Protein 3FEG (pdb70)

B-factor: mean 18.63, std 6.21, range [2.0, 50.48]

InterPro domains:
  IPR011009 Protein kinase-like domain superfamily [SSF56112] (47-388)

GO terms:
  GO:0004103 choline kinase activity (F, IDA)
  GO:0004305 ethanolamine kinase activity (F, IDA)
  GO:0006646 phosphatidylethanolamine biosynthetic process (P, IDA)
  GO:0004103 choline kinase activity (F, EXP)
  GO:0005829 cytosol (C, TAS)

Sequence (336 aa):
SRDAERR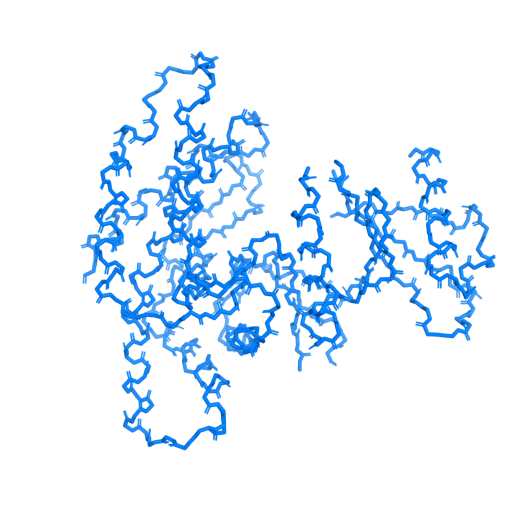AYQWCREYLGGAWRRVQPEEELRVYPVNLLLFRCSLPDHLPSVGEEPREVLLLRLYGQGVDSLLVLESVMFAILAERSLGPQQLYGVVFPEGRLEQYIPSRPLKTQELRREEPVLSAAIATKMAQQFHGMEMPFTKEPHWLFGTMERYLKQIQDLPPTGLPEMMNLLEMYSLKDEMGNLRRKLLESTPSPVVFCHNDIQEGNILLLSSEPDSLMLVDFEYSSYNYRRGFDIGNHFCEWVYDYTHEEWPFYKARPTDYPTQQEEQQQLHFIRHYLAEAKKKGGETLSQEEQRKLEEDLLVEVSRYYALASHFFWGLWSSILQASMSSTIEFGYLDDYAQSRFQFFYFQQQKGQL

Organism: Homo sapiens (NCBI:txid9606)

Solvent-accessible surface area: 16844 Å² total; per-residue (Å²): 107,115,98,46,36,64,59,0,25,74,30,0,96,125,78,16,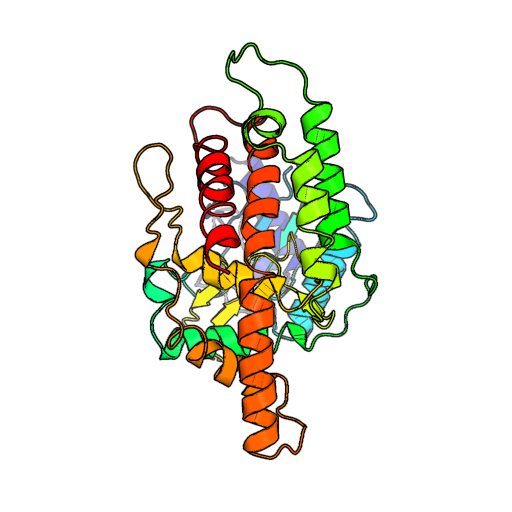18,21,1,0,110,97,0,85,68,130,59,8,127,23,141,88,95,113,81,46,32,72,0,43,5,18,144,128,16,99,48,111,40,173,27,18,78,58,0,24,5,67,47,57,99,137,48,121,112,51,51,83,90,53,28,57,16,8,34,36,0,3,145,102,70,8,0,4,57,48,65,6,75,16,117,86,0,18,0,5,52,49,12,45,32,99,67,5,111,6,84,25,0,61,82,85,130,28,2,14,28,1,0,46,12,0,5,60,0,15,60,39,133,1,85,24,77,99,79,47,106,38,0,22,31,9,0,75,124,28,14,78,77,5,92,103,59,97,138,102,70,132,116,122,98,80,15,21,119,71,32,62,0,94,108,11,6,30,77,1,72,82,42,7,133,75,6,117,14,62,54,26,0,0,0,0,12,1,39,11,35,11,0,23,51,34,76,132,116,126,45,4,29,1,26,49,23,132,29,11,18,17,0,49,31,0,0,0,0,0,0,0,0,0,7,3,3,2,40,67,106,65,120,70,132,28,65,13,56,33,84,72,128,22,36,3,78,110,113,49,30,24,42,0,0,97,68,4,12,68,32,44,60,151,78,91,140,60,58,133,144,90,40,69,83,56,32,69,80,0,21,75,9,2,42,66,4,1,2,0,0,0,0,0,15,0,0,52,0,14,24,49,24,54,154,24,107,142,99,29,2,41,73,71,10,0,56,21,1,0,98,21,1,71,97,25,72,70,120,106

Nearest PDB structures (foldseek):
  3feg-assembly1_A-2  TM=1.003E+00  e=1.231E-58  Homo sapiens
  3lq3-assembly1_A-2  TM=1.003E+00  e=1.076E-57  Homo sapiens
  2ig7-assembly1_B  TM=9.000E-01  e=6.444E-48  Homo sapiens
  2ig7-assembly1_A  TM=8.945E-01  e=3.729E-47  Homo sapiens
  2ckq-assembly1_B  TM=8.972E-01  e=9.773E-38  Homo sapiens

Secondary structure (DSSP, 8-state):
-HHHHHHHHHHIIIII-GGGGG--GGG---EE---EEEEE--TTSPP-SS--SEEEEEE----HHHHHHHHHHHHHHHHTTSS--EEEEETTEEEEEPPSEEE--GGGGG-HHHHHHHHHHHHHHHT---SS--S--HHHHHHHHHHHHHHHPPP-S--SPPHHHHTTHHHHHHHHHHHHHTS---EEEE-S---GGGEEEES----EEE---TT-EEEEHHHHHHHHHHHTTEETT-SSTTS-EE-GGGSPPHHHHHHHHHHHHHHHTTTS---HHHHHHHHHHHHHHHHHHHHHHHHHHHHHHHHHHTT-SSSS-HHHHHHHHHHHHHHHHHT-

Radius of gyration: 21.59 Å; Cα contacts (8 Å, |Δi|>4): 518; chains: 1; bounding box: 63×56×41 Å

Foldseek 3Di:
DVVVLVVVLVQCCPQQPFQSVVDDSVQWDWDPPPFKTKTAADPVTDGGDDRDRIKIWGFPVDDPVGVVQVVQVQCVCCVVVQAWHWRDDDDGTGITHDFAFAFAFLQCCLPLVVLLLLLLSQLVQQPDDDPDDQDACLQVVLLVVLVVVLVPFDDDPDDDDDVCVVLVLVVVSVVLVVVLVVADFDWTWGQQAPARRQWTQGPPDSGIHGDDSPRTDGHGSLLRLLLHLLNSQKGQCQDDPLSMGGDPVSRDDPVSSLSSLLSNCCNNCPPPDDDPVRSVVSSVSSSVNNLSSNLSSLSSQLSVLSVVVSVDDRNHDSPVSSVVSSVVSVVSVVVD

Structure (mmCIF, N/CA/C/O backbone):
data_3FEG
#
_entry.id   3FEG
#
_cell.length_a   97.994
_cell.length_b   72.987
_cell.length_c   62.397
_cell.angle_alpha   90.000
_cell.angle_beta   117.760
_cell.angle_gamma   90.000
#
_symmetry.space_group_name_H-M   'C 1 2 1'
#
loop_
_entity.id
_entity.type
_entity.pdbx_description
1 polymer 'Choline/ethanolamine kinase'
2 non-polymer "(2S)-2-[4'-({dimethyl[2-(phosphonooxy)ethyl]ammonio}acetyl)biphenyl-4-yl]-2-hydroxy-4,4-dimethylmorpholin-4-ium"
3 non-polymer 'SULFATE ION'
4 non-polymer "ADENOSINE-5'-DIPHOSPHATE"
5 non-polymer 'ADENOSINE MONOPHOSPHATE'
6 non-polymer 'MAGNESIUM ION'
7 non-polymer 'UNKNOWN ATOM OR ION'
8 water water
#
loop_
_atom_site.group_PDB
_atom_site.id
_atom_site.type_symbol
_atom_site.label_atom_id
_atom_site.label_alt_id
_atom_site.label_comp_id
_atom_site.label_asym_id
_atom_site.label_entity_id
_atom_site.label_seq_id
_atom_site.pdbx_PDB_ins_code
_atom_site.Cartn_x
_atom_site.Cartn_y
_atom_site.Cartn_z
_atom_site.occupancy
_atom_site.B_iso_or_equiv
_atom_site.auth_seq_id
_atom_site.auth_comp_id
_atom_site.auth_asym_id
_atom_site.auth_atom_id
_atom_site.pdbx_PDB_model_num
ATOM 1 N N . SER A 1 26 ? 47.284 64.394 2.229 1.00 36.06 42 SER A N 1
ATOM 2 C CA . SER A 1 26 ? 48.144 65.540 2.647 1.00 35.35 42 SER A CA 1
ATOM 3 C C . SER A 1 26 ? 49.207 65.072 3.602 1.00 31.91 42 SER A C 1
ATOM 4 O O . SER A 1 26 ? 49.009 64.170 4.408 1.00 30.91 42 SER A O 1
ATOM 7 N N . ARG A 1 27 ? 50.337 65.729 3.500 1.00 31.02 43 ARG A N 1
ATOM 8 C CA . ARG A 1 27 ? 51.524 65.396 4.279 1.00 28.85 43 ARG A CA 1
ATOM 9 C C . ARG A 1 27 ? 51.196 65.332 5.759 1.00 27.11 43 ARG A C 1
ATOM 10 O O . ARG A 1 27 ? 51.592 64.417 6.465 1.00 25.26 43 ARG A O 1
ATOM 13 N N . ASP A 1 28 ? 50.437 66.307 6.211 1.00 25.76 44 ASP A N 1
ATOM 14 C CA . ASP A 1 28 ? 50.152 66.419 7.638 1.00 25.82 44 ASP A CA 1
ATOM 15 C C . ASP A 1 28 ? 49.251 65.301 8.085 1.00 23.02 44 ASP A C 1
ATOM 16 O O . ASP A 1 28 ? 49.425 64.714 9.168 1.00 24.07 44 ASP A O 1
ATOM 21 N N . ALA A 1 29 ? 48.285 64.985 7.239 1.00 25.51 45 ALA A N 1
ATOM 22 C CA . ALA A 1 29 ? 47.319 63.925 7.569 1.00 23.33 45 ALA A CA 1
ATOM 23 C C . ALA A 1 29 ? 48.031 62.596 7.646 1.00 20.78 45 ALA A C 1
ATOM 24 O O . ALA A 1 29 ? 47.742 61.774 8.512 1.00 20.26 45 ALA A O 1
ATOM 26 N N . GLU A 1 30 ? 48.981 62.382 6.738 1.00 19.95 46 GLU A N 1
ATOM 27 C CA . GLU A 1 30 ? 49.730 61.113 6.701 1.00 20.03 46 GLU A CA 1
ATOM 28 C C . GLU A 1 30 ? 50.571 60.991 7.948 1.00 18.18 46 GLU A C 1
ATOM 29 O O . GLU A 1 30 ? 50.668 59.930 8.567 1.00 17.18 46 GLU A O 1
ATOM 35 N N . ARG A 1 31 ? 51.131 62.109 8.376 1.00 18.63 47 ARG A N 1
ATOM 36 C CA . ARG A 1 31 ? 52.066 62.105 9.510 1.00 19.06 47 ARG A CA 1
ATOM 37 C C . ARG A 1 31 ? 51.302 61.799 10.775 1.00 16.67 47 ARG A C 1
ATOM 38 O O . ARG A 1 31 ? 51.712 60.997 11.588 1.00 17.78 47 ARG A O 1
ATOM 41 N N . ARG A 1 32 ? 50.158 62.436 10.912 1.00 17.41 48 ARG A N 1
ATOM 42 C CA . ARG A 1 32 ? 49.295 62.180 12.083 1.00 17.70 48 ARG A CA 1
ATOM 43 C C . ARG A 1 32 ? 48.871 60.711 12.145 1.00 16.00 48 ARG A C 1
ATOM 44 O O . ARG A 1 32 ? 48.898 60.097 13.209 1.00 15.62 48 ARG A O 1
ATOM 48 N N . ALA A 1 33 ? 48.463 60.179 11.003 1.00 15.58 49 ALA A N 1
ATOM 49 C CA . ALA A 1 33 ? 48.039 58.756 10.973 1.00 16.26 49 ALA A CA 1
ATOM 50 C C . ALA A 1 33 ? 49.166 57.813 11.360 1.00 14.51 49 ALA A C 1
ATOM 51 O O . ALA A 1 33 ? 48.994 56.865 12.117 1.00 14.50 49 ALA A O 1
ATOM 53 N N . TYR A 1 34 ? 50.316 58.077 10.813 1.00 15.12 50 TYR A N 1
ATOM 54 C CA . TYR A 1 34 ? 51.538 57.331 11.139 1.00 15.44 50 TYR A CA 1
ATOM 55 C C . TYR A 1 34 ? 51.818 57.365 12.632 1.00 14.79 50 TYR A C 1
ATOM 56 O O . TYR A 1 34 ? 52.041 56.345 13.269 1.00 14.90 50 TYR A O 1
ATOM 65 N N . GLN A 1 35 ? 51.806 58.570 13.185 1.00 14.90 51 GLN A N 1
ATOM 66 C CA . GLN A 1 35 ? 52.063 58.730 14.628 1.00 15.18 51 GLN A CA 1
ATOM 67 C C . GLN A 1 35 ? 51.036 57.991 15.494 1.00 13.04 51 GLN A C 1
ATOM 68 O O . GLN A 1 35 ? 51.376 57.323 16.445 1.00 14.34 51 GLN A O 1
ATOM 72 N N . TRP A 1 36 ? 49.774 58.116 15.106 1.00 14.51 52 TRP A N 1
ATOM 73 C CA . TRP A 1 36 ? 48.690 57.479 15.895 1.00 12.98 52 TRP A CA 1
ATOM 74 C C . TRP A 1 36 ? 48.839 55.957 15.850 1.00 12.58 52 TRP A C 1
ATOM 75 O O . TRP A 1 36 ? 48.713 55.265 16.832 1.00 13.44 52 TRP A O 1
ATOM 86 N N . CYS A 1 37 ? 49.112 55.443 14.677 1.00 12.15 53 CYS A N 1
ATOM 87 C CA . CYS A 1 37 ? 49.287 53.996 14.531 1.00 13.21 53 CYS A CA 1
ATOM 88 C C . CYS A 1 37 ? 50.463 53.500 15.366 1.00 13.51 53 CYS A C 1
ATOM 89 O O . CYS A 1 37 ? 50.364 52.521 16.090 1.00 14.21 53 CYS A O 1
ATOM 92 N N . ARG A 1 38 ? 51.591 54.176 15.255 1.00 14.21 54 ARG A N 1
ATOM 93 C CA . ARG A 1 38 ? 52.780 53.763 16.016 1.00 15.04 54 ARG A CA 1
ATOM 94 C C . ARG A 1 38 ? 52.521 53.794 17.540 1.00 14.61 54 ARG A C 1
ATOM 95 O O . ARG A 1 38 ? 52.852 52.861 18.252 1.00 17.65 54 ARG A O 1
ATOM 103 N N . GLU A 1 39 ? 51.900 54.868 17.976 1.00 14.98 55 GLU A N 1
ATOM 104 C CA . GLU A 1 39 ? 51.698 55.163 19.394 1.00 16.84 55 GLU A CA 1
ATOM 105 C C . GLU A 1 39 ? 50.619 54.309 20.051 1.00 14.43 55 GLU A C 1
ATOM 106 O O . GLU A 1 39 ? 50.787 53.795 21.158 1.00 15.47 55 GLU A O 1
ATOM 112 N N . TYR A 1 40 ? 49.515 54.130 19.348 1.00 12.28 56 TYR A N 1
ATOM 113 C CA . TYR A 1 40 ? 48.366 53.420 19.926 1.00 12.62 56 TYR A CA 1
ATOM 114 C C . TYR A 1 40 ? 48.361 51.943 19.586 1.00 12.19 56 TYR A C 1
ATOM 115 O O . TYR A 1 40 ? 47.814 51.133 20.340 1.00 14.21 56 TYR A O 1
ATOM 124 N N . LEU A 1 41 ? 48.931 51.570 18.455 1.00 11.87 57 LEU A N 1
ATOM 125 C CA . LEU A 1 41 ? 48.935 50.145 18.080 1.00 13.00 57 LEU A CA 1
ATOM 126 C C . LEU A 1 41 ? 50.160 49.433 18.652 1.00 13.86 57 LEU A C 1
ATOM 127 O O . LEU A 1 41 ? 50.064 48.339 19.195 1.00 14.44 57 LEU A O 1
ATOM 132 N N . GLY A 1 42 ? 51.306 50.088 18.541 1.00 15.15 58 GLY A N 1
ATOM 133 C CA . GLY A 1 42 ? 52.586 49.515 19.027 1.00 14.33 58 GLY A CA 1
ATOM 134 C C . GLY A 1 42 ? 52.964 48.280 18.242 1.00 15.31 58 GLY A C 1
ATOM 135 O O . GLY A 1 42 ? 52.563 48.072 17.103 1.00 15.64 58 GLY A O 1
ATOM 136 N N . GLY A 1 43 ? 53.755 47.439 18.879 1.00 16.52 59 GLY A N 1
ATOM 137 C CA . GLY A 1 43 ? 54.199 46.201 18.264 1.00 16.46 59 GLY A CA 1
ATOM 138 C C . GLY A 1 43 ? 54.909 46.479 16.951 1.00 17.93 59 GLY A C 1
ATOM 139 O O . GLY A 1 43 ? 55.805 47.329 16.866 1.00 17.60 59 GLY A O 1
ATOM 140 N N . ALA A 1 44 ? 54.502 45.743 15.932 1.00 15.16 60 ALA A N 1
ATOM 141 C CA . ALA A 1 44 ? 55.142 45.844 14.613 1.00 15.32 60 ALA A CA 1
ATOM 142 C C . ALA A 1 44 ? 55.063 47.253 14.055 1.00 14.59 60 ALA A C 1
ATOM 143 O O . ALA A 1 44 ? 55.880 47.662 13.287 1.00 17.09 60 ALA A O 1
ATOM 145 N N . TRP A 1 45 ? 54.054 48.003 14.471 1.00 16.41 61 TRP A N 1
ATOM 146 C CA . TRP A 1 45 ? 53.894 49.356 13.965 1.00 14.94 61 TRP A CA 1
ATOM 147 C C . TRP A 1 45 ? 55.082 50.248 14.311 1.00 17.64 61 TRP A C 1
ATOM 148 O O . TRP A 1 45 ? 55.343 51.232 13.648 1.00 17.35 61 TRP A O 1
ATOM 159 N N . ARG A 1 46 ? 55.820 49.873 15.346 1.00 16.37 62 ARG A N 1
ATOM 160 C CA . ARG A 1 46 ? 57.015 50.648 15.736 1.00 18.79 62 ARG A CA 1
ATOM 161 C C . ARG A 1 46 ? 58.098 50.598 14.670 1.00 18.25 62 ARG A C 1
ATOM 162 O O . ARG A 1 46 ? 58.969 51.468 14.596 1.00 23.89 62 ARG A O 1
ATOM 167 N N . ARG A 1 47 ? 58.040 49.556 13.872 1.00 18.11 63 ARG A N 1
ATOM 168 C CA . ARG A 1 47 ? 59.077 49.260 12.839 1.00 18.81 63 ARG A CA 1
ATOM 169 C C . ARG A 1 47 ? 58.744 49.853 11.485 1.00 19.20 63 ARG A C 1
ATOM 170 O O . ARG A 1 47 ? 59.556 49.817 10.560 1.00 20.23 63 ARG A O 1
ATOM 174 N N . VAL A 1 48 ? 57.556 50.421 11.393 1.00 16.75 64 VAL A N 1
ATOM 175 C CA . VAL A 1 48 ? 57.063 51.016 10.135 1.00 14.26 64 VAL A CA 1
ATOM 176 C C . VAL A 1 48 ? 57.755 52.345 9.889 1.00 15.76 64 VAL A C 1
ATOM 177 O O . VAL A 1 48 ? 57.905 53.170 10.783 1.00 18.52 64 VAL A O 1
ATOM 181 N N . GLN A 1 49 ? 58.186 52.518 8.660 1.00 16.69 65 GLN A N 1
ATOM 182 C CA . GLN A 1 49 ? 58.756 53.792 8.188 1.00 17.37 65 GLN A CA 1
ATOM 183 C C . GLN A 1 49 ? 57.660 54.623 7.528 1.00 17.07 65 GLN A C 1
ATOM 184 O O . GLN A 1 49 ? 56.754 54.073 6.911 1.00 17.23 65 GLN A O 1
ATOM 190 N N . PRO A 1 50 ? 57.747 55.963 7.639 1.00 17.73 66 PRO A N 1
ATOM 191 C CA . PRO A 1 50 ? 56.679 56.795 7.077 1.00 18.35 66 PRO A CA 1
ATOM 192 C C . PRO A 1 50 ? 56.391 56.531 5.606 1.00 18.96 66 PRO A C 1
ATOM 193 O O . PRO A 1 50 ? 55.265 56.581 5.187 1.00 18.12 66 PRO A O 1
ATOM 197 N N . GLU A 1 51 ? 57.434 56.239 4.852 1.00 18.13 67 GLU A N 1
ATOM 198 C CA A GLU A 1 51 ? 57.299 56.058 3.400 0.50 17.02 67 GLU A CA 1
ATOM 199 C CA B GLU A 1 51 ? 57.328 56.041 3.405 0.50 17.80 67 GLU A CA 1
ATOM 200 C C . GLU A 1 51 ? 56.564 54.781 3.034 1.00 17.91 67 GLU A C 1
ATOM 201 O O . GLU A 1 51 ? 56.210 54.591 1.878 1.00 18.83 67 GLU A O 1
ATOM 212 N N . GLU A 1 52 ? 56.321 53.936 4.032 1.00 15.72 68 GLU A N 1
ATOM 213 C CA . GLU A 1 52 ? 55.675 52.623 3.830 1.00 17.80 68 GLU A CA 1
ATOM 214 C C . GLU A 1 52 ? 54.212 52.605 4.161 1.00 17.86 68 GLU A C 1
ATOM 215 O O . GLU A 1 52 ? 53.570 51.559 4.062 1.00 19.16 68 GLU A O 1
ATOM 221 N N . LEU A 1 53 ? 53.714 53.728 4.628 1.00 14.92 69 LEU A N 1
ATOM 222 C CA . LEU A 1 53 ? 52.313 53.822 5.087 1.00 15.57 69 LEU A CA 1
ATOM 223 C C . LEU A 1 53 ? 51.620 54.975 4.430 1.00 14.68 69 LEU A C 1
ATOM 224 O O . LEU A 1 53 ? 52.111 56.094 4.443 1.00 16.59 69 LEU A O 1
ATOM 229 N N . ARG A 1 54 ? 50.505 54.663 3.813 1.00 15.21 70 ARG A N 1
ATOM 230 C CA . ARG A 1 54 ? 49.573 55.686 3.304 1.00 16.22 70 ARG A CA 1
ATOM 231 C C . ARG A 1 54 ? 48.153 55.337 3.735 1.00 15.98 70 ARG A C 1
ATOM 232 O O . ARG A 1 54 ? 47.773 54.184 3.733 1.00 17.71 70 ARG A O 1
ATOM 240 N N . VAL A 1 55 ? 47.385 56.357 4.083 1.00 17.32 71 VAL A N 1
ATOM 241 C CA . VAL A 1 55 ? 45.954 56.201 4.429 1.00 17.89 71 VAL A CA 1
ATOM 242 C C . VAL A 1 55 ? 45.107 56.088 3.189 1.00 17.24 71 VAL A C 1
ATOM 243 O O . VAL A 1 55 ? 45.332 56.765 2.187 1.00 19.52 71 VAL A O 1
ATOM 247 N N . TYR A 1 56 ? 44.122 55.229 3.265 1.00 15.79 72 TYR A N 1
ATOM 248 C CA . TYR A 1 56 ? 43.170 55.052 2.171 1.00 16.51 72 TYR A CA 1
ATOM 249 C C . TYR A 1 56 ? 41.766 55.449 2.589 1.00 16.73 72 TYR A C 1
ATOM 250 O O . TYR A 1 56 ? 41.162 54.831 3.507 1.00 17.30 72 TYR A O 1
ATOM 259 N N . PRO A 1 57 ? 41.218 56.481 1.948 1.00 17.47 73 PRO A N 1
ATOM 260 C CA . PRO A 1 57 ? 39.876 56.885 2.351 1.00 17.34 73 PRO A CA 1
ATOM 261 C C . PRO A 1 57 ? 38.844 55.866 1.999 1.00 20.13 73 PRO A C 1
ATOM 262 O O . PRO A 1 57 ? 38.835 55.326 0.907 1.00 21.94 73 PRO A O 1
ATOM 266 N N . VAL A 1 58 ? 37.961 55.651 2.945 1.00 19.30 74 VAL A N 1
ATOM 267 C CA . VAL A 1 58 ? 36.769 54.857 2.736 1.00 25.23 74 VAL A CA 1
ATOM 268 C C . VAL A 1 58 ? 35.506 55.536 3.263 1.00 28.97 74 VAL A C 1
ATOM 269 O O . VAL A 1 58 ? 34.409 54.973 3.115 1.00 29.74 74 VAL A O 1
ATOM 273 N N . ASN A 1 64 ? 34.950 62.822 3.915 1.00 33.26 80 ASN A N 1
ATOM 274 C CA . ASN A 1 64 ? 35.388 61.539 4.457 1.00 29.32 80 ASN A CA 1
ATOM 275 C C . ASN A 1 64 ? 36.260 61.675 5.695 1.00 26.73 80 ASN A C 1
ATOM 276 O O . ASN A 1 64 ? 37.207 62.456 5.810 1.00 27.75 80 ASN A O 1
ATOM 281 N N . LEU A 1 65 ? 35.847 60.871 6.626 1.00 24.06 81 LEU A N 1
ATOM 282 C CA . LEU A 1 65 ? 36.407 60.831 7.965 1.00 20.50 81 LEU A CA 1
ATOM 283 C C . LEU A 1 65 ? 36.995 59.480 8.348 1.00 17.92 81 LEU A C 1
ATOM 284 O O . LEU A 1 65 ? 37.535 59.327 9.439 1.00 18.23 81 LEU A O 1
ATOM 289 N N . LEU A 1 66 ? 36.871 58.514 7.460 1.00 17.48 82 LEU A N 1
ATOM 290 C CA A LEU A 1 66 ? 37.306 57.133 7.709 0.50 15.83 82 LEU A CA 1
ATOM 291 C CA B LEU A 1 66 ? 37.316 57.126 7.713 0.50 16.89 82 LEU A CA 1
ATOM 292 C C . LEU A 1 66 ? 38.437 56.733 6.757 1.00 15.38 82 LEU A C 1
ATOM 293 O O . LEU A 1 66 ? 38.359 56.972 5.559 1.00 16.46 82 LEU A O 1
ATOM 302 N N . PHE A 1 67 ? 39.456 56.100 7.312 1.00 14.31 83 PHE A N 1
ATOM 303 C CA . PHE A 1 67 ? 40.668 55.747 6.554 1.00 14.20 83 PHE A CA 1
ATOM 304 C C . PHE A 1 67 ? 41.230 54.419 6.964 1.00 14.61 83 PHE A C 1
ATOM 305 O O . PHE A 1 67 ? 41.387 54.153 8.147 1.00 17.74 83 PHE A O 1
ATOM 313 N N . ARG A 1 68 ? 41.579 53.606 5.976 1.00 14.06 84 ARG A N 1
ATOM 314 C CA . ARG A 1 68 ? 42.279 52.334 6.232 1.00 14.11 84 ARG A CA 1
ATOM 315 C C . ARG A 1 68 ? 43.767 52.547 6.368 1.00 13.21 84 ARG A C 1
ATOM 316 O O . ARG A 1 68 ? 44.388 53.234 5.556 1.00 14.73 84 ARG A O 1
ATOM 324 N N . CYS A 1 69 ? 44.324 51.878 7.360 1.00 13.35 85 CYS A N 1
ATOM 325 C CA . CYS A 1 69 ? 45.767 51.770 7.568 1.00 13.22 85 CYS A CA 1
ATOM 326 C C . CYS A 1 69 ? 46.132 50.295 7.696 1.00 13.36 85 CYS A C 1
ATOM 327 O O . CYS A 1 69 ? 45.547 49.582 8.490 1.00 15.22 85 CYS A O 1
ATOM 330 N N . SER A 1 70 ? 47.141 49.889 6.946 1.00 13.30 86 SER A N 1
ATOM 331 C CA . SER A 1 70 ? 47.587 48.507 6.891 1.00 13.35 86 SER A CA 1
ATOM 332 C C . SER A 1 70 ? 49.084 48.405 7.187 1.00 13.62 86 SER A C 1
ATOM 333 O O . SER A 1 70 ? 49.894 49.157 6.647 1.00 14.78 86 SER A O 1
ATOM 336 N N . LEU A 1 71 ? 49.435 47.423 7.999 1.00 13.95 87 LEU A N 1
ATOM 337 C CA . LEU A 1 71 ? 50.821 47.132 8.302 1.00 14.23 87 LEU A CA 1
ATOM 338 C C . LEU A 1 71 ? 51.494 46.605 7.034 1.00 14.06 87 LEU A C 1
ATOM 339 O O . LEU A 1 71 ? 50.939 45.763 6.338 1.00 15.68 87 LEU A O 1
ATOM 344 N N . PRO A 1 72 ? 52.704 47.079 6.729 1.00 15.00 88 PRO A N 1
ATOM 345 C CA . PRO A 1 72 ? 53.419 46.541 5.557 1.00 15.03 88 PRO A CA 1
ATOM 346 C C . PRO A 1 72 ? 53.555 45.019 5.586 1.00 15.76 88 PRO A C 1
ATOM 347 O O . PRO A 1 72 ? 53.825 44.414 6.628 1.00 14.50 88 PRO A O 1
ATOM 351 N N . ASP A 1 73 ? 53.385 44.411 4.413 1.00 14.43 89 ASP A N 1
ATOM 352 C CA . ASP A 1 73 ? 53.401 42.934 4.297 1.00 16.20 89 ASP A CA 1
ATOM 353 C C . ASP A 1 73 ? 54.666 42.292 4.835 1.00 14.10 89 ASP A C 1
ATOM 354 O O . ASP A 1 73 ? 54.635 41.166 5.377 1.00 16.50 89 ASP A O 1
ATOM 359 N N . HIS A 1 74 ? 55.790 42.961 4.632 1.00 15.55 90 HIS A N 1
ATOM 360 C CA . HIS A 1 74 ? 57.098 42.371 5.015 1.00 15.89 90 HIS A CA 1
ATOM 361 C C . HIS A 1 74 ? 57.277 42.230 6.504 1.00 14.88 90 HIS A C 1
ATOM 362 O O . HIS A 1 74 ? 58.133 41.460 6.971 1.00 15.58 90 HIS A O 1
ATOM 369 N N . LEU A 1 75 ? 56.463 42.942 7.294 1.00 14.31 91 LEU A N 1
ATOM 370 C CA . LEU A 1 75 ? 56.654 42.913 8.741 1.00 15.43 91 LEU A CA 1
ATOM 371 C C . LEU A 1 75 ? 55.826 41.837 9.402 1.00 15.40 91 LEU A C 1
ATOM 372 O O . LEU A 1 75 ? 54.639 41.762 9.195 1.00 15.36 91 LEU A O 1
ATOM 377 N N . PRO A 1 76 ? 56.438 41.066 10.277 1.00 16.31 92 PRO A N 1
ATOM 378 C CA . PRO A 1 76 ? 55.664 40.163 11.078 1.00 15.95 92 PRO A CA 1
ATOM 379 C C . PRO A 1 76 ? 55.063 40.905 12.261 1.00 16.78 92 PRO A C 1
ATOM 380 O O . PRO A 1 76 ? 55.641 41.847 12.776 1.00 19.31 92 PRO A O 1
ATOM 384 N N . SER A 1 77 ? 53.902 40.448 12.675 1.00 16.42 93 SER A N 1
ATOM 385 C CA . SER A 1 77 ? 53.300 40.977 13.896 1.00 16.63 93 SER A CA 1
ATOM 386 C C . SER A 1 77 ? 54.141 40.580 15.118 1.00 20.28 93 SER A C 1
ATOM 387 O O . SER A 1 77 ? 54.805 39.534 15.132 1.00 24.25 93 SER A O 1
ATOM 390 N N . VAL A 1 78 ? 54.130 41.444 16.122 1.00 18.79 94 VAL A N 1
ATOM 391 C CA . VAL A 1 78 ? 54.935 41.240 17.358 1.00 20.56 94 VAL A CA 1
ATOM 392 C C . VAL A 1 78 ? 54.142 40.490 18.409 1.00 22.46 94 VAL A C 1
ATOM 393 O O . VAL A 1 78 ? 54.574 39.480 18.971 1.00 23.45 94 VAL A O 1
ATOM 397 N N . GLY A 1 79 ? 52.994 41.040 18.686 1.00 23.81 95 GLY A N 1
ATOM 398 C CA . GLY A 1 79 ? 52.021 40.442 19.610 1.00 23.88 95 GLY A CA 1
ATOM 399 C C . GLY A 1 79 ? 50.632 40.385 18.998 1.00 21.96 95 GLY A C 1
ATOM 400 O O . GLY A 1 79 ? 50.443 39.918 17.870 1.00 22.63 95 GLY A O 1
ATOM 401 N N . GLU A 1 80 ? 49.651 40.859 19.752 1.00 20.57 96 GLU A N 1
ATOM 402 C CA . GLU A 1 80 ? 48.249 40.784 19.314 1.00 20.37 96 GLU A CA 1
ATOM 403 C C . GLU A 1 80 ? 47.772 42.057 18.641 1.00 18.22 96 GLU A C 1
ATOM 404 O O . GLU A 1 80 ? 46.615 42.207 18.303 1.00 17.86 96 GLU A O 1
ATOM 410 N N . GLU A 1 81 ? 48.691 42.960 18.433 1.00 16.68 97 GLU A N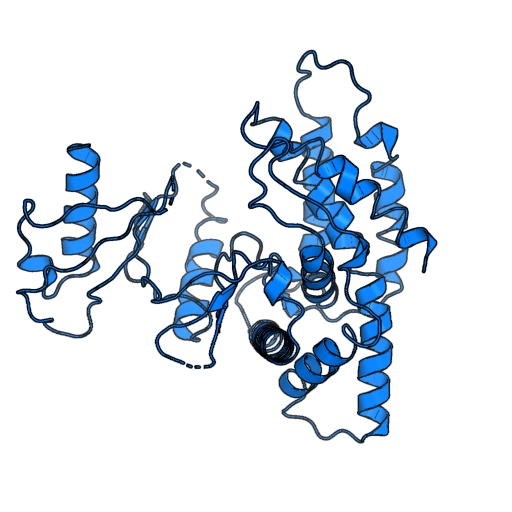 1
ATOM 411 C CA . GLU A 1 81 ? 48.343 44.260 17.826 1.00 15.89 97 GLU A CA 1
ATOM 412 C C . GLU A 1 81 ? 47.817 44.042 16.408 1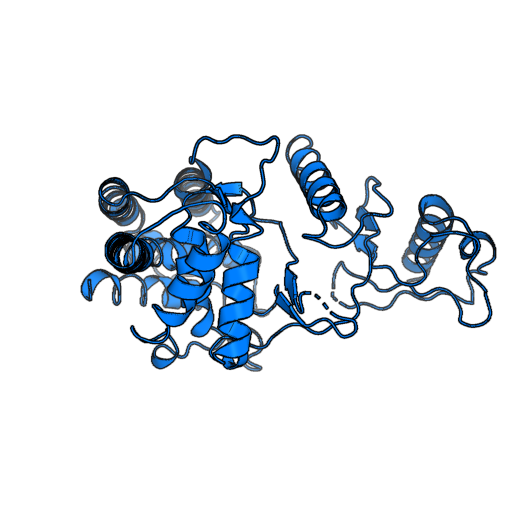.00 14.39 97 GLU A C 1
ATOM 413 O O . GLU A 1 81 ? 48.311 43.194 15.658 1.00 14.50 97 GLU A O 1
ATOM 419 N N . PRO A 1 82 ? 46.808 44.828 16.008 1.00 13.60 98 PRO A N 1
ATOM 420 C CA . PRO A 1 82 ? 46.195 44.566 14.723 1.00 12.94 98 PRO A CA 1
ATOM 421 C C . PRO A 1 82 ? 47.039 45.010 13.552 1.00 14.49 98 PRO A C 1
ATOM 422 O O . PRO A 1 82 ? 47.719 46.039 13.612 1.00 14.35 98 PRO A O 1
ATOM 426 N N . ARG A 1 83 ? 46.931 44.263 12.469 1.00 13.30 99 ARG A N 1
ATOM 427 C CA . ARG A 1 83 ? 47.592 44.618 11.211 1.00 13.68 99 ARG A CA 1
ATOM 428 C C . ARG A 1 83 ? 46.739 45.572 10.346 1.00 13.26 99 ARG A C 1
ATOM 429 O O . ARG A 1 83 ? 47.245 46.277 9.492 1.00 14.01 99 ARG A O 1
ATOM 437 N N . GLU A 1 84 ? 45.436 45.550 10.575 1.00 13.09 100 GLU A N 1
ATOM 438 C CA . GLU A 1 84 ? 44.468 46.294 9.737 1.00 13.31 100 GLU A CA 1
ATOM 439 C C . GLU A 1 84 ? 43.526 47.088 10.604 1.00 12.95 100 GLU A C 1
ATOM 440 O O . GLU A 1 84 ? 42.742 46.530 11.344 1.00 14.67 100 GLU A O 1
ATOM 446 N N . VAL A 1 85 ? 43.591 48.394 10.456 1.00 13.18 101 VAL A N 1
ATOM 447 C CA . VAL A 1 85 ? 42.772 49.291 11.259 1.00 12.60 101 VAL A CA 1
ATOM 448 C C . VAL A 1 85 ? 42.097 50.319 10.418 1.00 12.79 101 VAL A C 1
ATOM 449 O O . VAL A 1 85 ? 42.452 50.572 9.274 1.00 13.33 101 VAL A O 1
ATOM 453 N N . LEU A 1 86 ? 41.047 50.870 11.010 1.00 12.79 102 LEU A N 1
ATOM 454 C CA A LEU A 1 86 ? 40.390 52.066 10.486 0.50 12.86 102 LEU A CA 1
ATOM 455 C CA B LEU A 1 86 ? 40.350 52.012 10.484 0.50 12.86 102 LEU A CA 1
ATOM 456 C C . LEU A 1 86 ? 40.602 53.210 11.438 1.00 11.80 102 LEU A C 1
ATOM 457 O O . LEU A 1 86 ? 40.355 53.103 12.626 1.00 14.46 102 LEU A O 1
ATOM 466 N N . LEU A 1 87 ? 41.090 54.310 10.869 1.00 12.62 103 LEU A N 1
ATOM 467 C CA . LEU A 1 87 ? 41.201 55.595 11.556 1.00 14.72 103 LEU A CA 1
ATOM 468 C C . LEU A 1 87 ? 39.898 56.346 11.305 1.00 13.69 103 LEU A C 1
ATOM 469 O O . LEU A 1 87 ? 39.515 56.548 10.164 1.00 15.55 103 LEU A O 1
ATOM 474 N N . ARG A 1 88 ? 39.218 56.659 12.393 1.00 13.74 104 ARG A N 1
ATOM 475 C CA . ARG A 1 88 ? 37.986 57.423 12.341 1.00 14.26 104 ARG A CA 1
ATOM 476 C C . ARG A 1 88 ? 38.228 58.768 12.976 1.00 14.32 104 ARG A C 1
ATOM 477 O O . ARG A 1 88 ? 38.512 58.859 14.159 1.00 17.80 104 ARG A O 1
ATOM 485 N N . LEU A 1 89 ? 38.144 59.808 12.175 1.00 15.13 105 LEU A N 1
ATOM 486 C CA . LEU A 1 89 ? 38.295 61.166 12.663 1.00 16.26 105 LEU A CA 1
ATOM 487 C C . LEU A 1 89 ? 36.911 61.719 12.980 1.00 17.88 105 LEU A C 1
ATOM 488 O O . LEU A 1 89 ? 35.962 61.565 12.223 1.00 20.45 105 LEU A O 1
ATOM 493 N N . TYR A 1 90 ? 36.831 62.402 14.100 1.00 18.00 106 TYR A N 1
ATOM 494 C CA . TYR A 1 90 ? 35.581 63.000 14.534 1.00 20.15 106 TYR A CA 1
ATOM 495 C C . TYR A 1 90 ? 35.202 64.158 13.650 1.00 22.69 106 TYR A C 1
ATOM 496 O O . TYR A 1 90 ? 34.019 64.371 13.372 1.00 27.43 106 TYR A O 1
ATOM 505 N N . GLY A 1 91 ? 36.201 64.885 13.184 1.00 22.08 107 GLY A N 1
ATOM 506 C CA . GLY A 1 91 ? 35.950 66.099 12.397 1.00 31.13 107 GLY A CA 1
ATOM 507 C C . GLY A 1 91 ? 35.045 67.074 13.144 1.00 33.76 107 GLY A C 1
ATOM 508 O O . GLY A 1 91 ? 35.305 67.415 14.312 1.00 35.38 107 GLY A O 1
ATOM 509 N N . GLN A 1 95 ? 30.724 68.057 19.510 1.00 40.65 111 GLN A N 1
ATOM 510 C CA . GLN A 1 95 ? 30.152 67.043 20.398 1.00 39.25 111 GLN A CA 1
ATOM 511 C C . GLN A 1 95 ? 30.532 67.286 21.833 1.00 37.25 111 GLN A C 1
ATOM 512 O O . GLN A 1 95 ? 31.691 67.443 22.189 1.00 36.98 111 GLN A O 1
ATOM 518 N N . GLY A 1 96 ? 29.511 67.316 22.658 1.00 37.53 112 GLY A N 1
ATOM 519 C CA . GLY A 1 96 ? 29.679 67.517 24.093 1.00 36.44 112 GLY A CA 1
ATOM 520 C C . GLY A 1 96 ? 30.506 66.433 24.748 1.00 35.35 112 GLY A C 1
ATOM 521 O O . GLY A 1 96 ? 30.587 65.319 24.278 1.00 33.94 112 GLY A O 1
ATOM 522 N N . VAL A 1 97 ? 31.127 66.824 25.839 1.00 33.79 113 VAL A N 1
ATOM 523 C CA . VAL A 1 97 ? 31.948 65.948 26.701 1.00 34.44 113 VAL A CA 1
ATOM 524 C C . VAL A 1 97 ? 31.219 64.659 27.080 1.00 30.47 113 VAL A C 1
ATOM 525 O O . VAL A 1 97 ? 31.681 63.520 26.881 1.00 30.32 113 VAL A O 1
ATOM 529 N N . ASP A 1 98 ? 30.068 64.870 27.676 1.00 27.66 114 ASP A N 1
ATOM 530 C CA . ASP A 1 98 ? 29.238 63.761 28.158 1.00 26.51 114 ASP A CA 1
ATOM 531 C C . ASP A 1 98 ? 28.858 62.839 27.019 1.00 23.23 114 ASP A C 1
ATOM 532 O O . ASP A 1 98 ? 28.890 61.627 27.133 1.00 23.14 114 ASP A O 1
ATOM 537 N N . SER A 1 99 ? 28.525 63.435 25.897 1.00 22.80 115 SER A N 1
ATOM 538 C CA . SER A 1 99 ? 28.178 62.655 24.698 1.00 21.02 115 SER A CA 1
ATOM 539 C C . SER A 1 99 ? 29.361 61.794 24.258 1.00 19.96 115 SER A C 1
ATOM 540 O O . SER A 1 99 ? 29.199 60.630 23.911 1.00 17.49 115 SER A O 1
ATOM 543 N N . LEU A 1 100 ? 30.546 62.370 24.309 1.00 21.29 116 LEU A N 1
ATOM 544 C CA A LEU A 1 100 ? 31.732 61.645 23.824 0.50 19.78 116 LEU A CA 1
ATOM 545 C CA B LEU A 1 100 ? 31.786 61.684 23.875 0.50 21.68 116 LEU A CA 1
ATOM 546 C C . LEU A 1 100 ? 32.091 60.509 24.788 1.00 18.36 116 LEU A C 1
ATOM 547 O O . LEU A 1 100 ? 32.511 59.443 24.373 1.00 17.57 116 LEU A O 1
ATOM 556 N N . VAL A 1 101 ? 31.886 60.743 26.052 1.00 15.98 117 VAL A N 1
ATOM 557 C CA . VAL A 1 101 ? 32.097 59.699 27.078 1.00 15.60 117 VAL A CA 1
ATOM 558 C C . VAL A 1 101 ? 31.173 58.530 26.771 1.00 13.97 117 VAL A C 1
ATOM 559 O O . VAL A 1 101 ? 31.594 57.379 26.684 1.00 14.38 117 VAL A O 1
ATOM 563 N N . LEU A 1 102 ? 29.905 58.821 26.567 1.00 13.92 118 LEU A N 1
ATOM 564 C CA . LEU A 1 102 ? 28.935 57.753 26.361 1.00 13.95 118 LEU A CA 1
ATOM 565 C C . LEU A 1 102 ? 29.239 56.984 25.091 1.00 11.81 118 LEU A C 1
ATOM 566 O O . LEU A 1 102 ? 29.217 55.761 25.052 1.00 13.10 118 LEU A O 1
ATOM 571 N N . GLU A 1 103 ? 29.558 57.716 24.036 1.00 12.86 119 GLU A N 1
ATOM 572 C CA . GLU A 1 103 ? 29.853 57.099 22.738 1.00 13.96 119 GLU A CA 1
ATOM 573 C C . GLU A 1 103 ? 31.057 56.172 22.810 1.00 13.08 119 GLU A C 1
ATOM 574 O O . GLU A 1 103 ? 31.049 55.094 22.278 1.00 12.41 119 GLU A O 1
ATOM 580 N N . SER A 1 104 ? 32.091 56.624 23.502 1.00 11.98 120 SER A N 1
ATOM 581 C CA . SER A 1 104 ? 33.328 55.850 23.581 1.00 12.12 120 SER A CA 1
ATOM 582 C C . SER A 1 104 ? 33.201 54.637 24.487 1.00 10.96 120 SER A C 1
ATOM 583 O O . SER A 1 104 ? 33.670 53.553 24.176 1.00 11.81 120 SER A O 1
ATOM 586 N N . VAL A 1 105 ? 32.496 54.805 25.583 1.00 11.04 121 VAL A N 1
ATOM 587 C CA . VAL A 1 105 ? 32.220 53.691 26.488 1.00 10.43 121 VAL A CA 1
ATOM 588 C C . VAL A 1 105 ? 31.384 52.647 25.782 1.00 10.37 121 VAL A C 1
ATOM 589 O O . VAL A 1 105 ? 31.656 51.431 25.839 1.00 10.93 121 VAL A O 1
ATOM 593 N N . MET A 1 106 ? 30.396 53.115 25.046 1.00 10.77 122 MET A N 1
ATOM 594 C CA . MET A 1 106 ? 29.524 52.195 24.345 1.00 11.48 122 MET A CA 1
ATOM 595 C C . MET A 1 106 ? 30.339 51.386 23.329 1.00 9.87 122 MET A C 1
ATOM 596 O O . MET A 1 106 ? 30.212 50.144 23.233 1.00 11.19 122 MET A O 1
ATOM 601 N N . PHE A 1 107 ? 31.148 52.059 22.545 1.00 10.51 123 PHE A N 1
ATOM 602 C CA . PHE A 1 107 ? 31.953 51.382 21.507 1.00 10.29 123 PHE A CA 1
ATOM 603 C C . PHE A 1 107 ? 32.881 50.354 22.148 1.00 10.19 123 PHE A C 1
ATOM 604 O O . PHE A 1 107 ? 33.022 49.226 21.680 1.00 10.57 123 PHE A O 1
ATOM 612 N N . ALA A 1 108 ? 33.508 50.752 23.243 1.00 10.72 124 ALA A N 1
ATOM 613 C CA . ALA A 1 108 ? 34.450 49.877 23.939 1.00 11.07 124 ALA A CA 1
ATOM 614 C C . ALA A 1 108 ? 33.776 48.598 24.452 1.00 11.21 124 ALA A C 1
ATOM 615 O O . ALA A 1 108 ? 34.296 47.481 24.333 1.00 11.11 124 ALA A O 1
ATOM 617 N N . ILE A 1 109 ? 32.600 48.767 25.016 1.00 9.87 125 ILE A N 1
ATOM 618 C CA . ILE A 1 109 ? 31.857 47.630 25.558 1.00 10.42 125 ILE A CA 1
ATOM 619 C C . ILE A 1 109 ? 31.367 46.680 24.458 1.00 10.25 125 ILE A C 1
ATOM 620 O O . ILE A 1 109 ? 31.513 45.476 24.567 1.00 11.06 125 ILE A O 1
ATOM 625 N N . LEU A 1 110 ? 30.800 47.228 23.414 1.00 11.01 126 LEU A N 1
ATOM 626 C CA . LEU A 1 110 ? 30.325 46.377 22.313 1.00 11.17 126 LEU A CA 1
ATOM 627 C C . LEU A 1 110 ? 31.475 45.602 21.709 1.00 11.12 126 LEU A C 1
ATOM 628 O O . LEU A 1 110 ? 31.359 44.414 21.362 1.00 12.60 126 LEU A O 1
ATOM 633 N N . ALA A 1 111 ? 32.650 46.218 21.700 1.00 11.20 127 ALA A N 1
ATOM 634 C CA . ALA A 1 111 ? 33.864 45.521 21.214 1.00 11.53 127 ALA A CA 1
ATOM 635 C C . ALA A 1 111 ? 34.194 44.316 22.090 1.00 12.32 127 ALA A C 1
ATOM 636 O O . ALA A 1 111 ? 34.468 43.185 21.611 1.00 13.13 127 ALA A O 1
ATOM 638 N N . GLU A 1 112 ? 34.188 44.542 23.398 1.00 12.33 128 GLU A N 1
ATOM 639 C CA . GLU A 1 112 ? 34.473 43.454 24.337 1.00 13.91 128 GLU A CA 1
ATOM 640 C C . GLU A 1 112 ? 33.510 42.310 24.205 1.00 14.51 128 GLU A C 1
ATOM 641 O O . GLU A 1 112 ? 33.869 41.141 24.403 1.00 17.58 128 GLU A O 1
ATOM 647 N N . ARG A 1 113 ? 32.287 42.622 23.850 1.00 14.50 129 ARG A N 1
ATOM 648 C CA . ARG A 1 113 ? 31.211 41.622 23.736 1.00 15.17 129 ARG A CA 1
ATOM 649 C C . ARG A 1 113 ? 31.018 41.075 22.356 1.00 13.76 129 ARG A C 1
ATOM 650 O O . ARG A 1 113 ? 30.065 40.335 22.101 1.00 15.73 129 ARG A O 1
ATOM 658 N N . SER A 1 114 ? 31.944 41.424 21.501 1.00 13.63 130 SER A N 1
ATOM 659 C CA . SER A 1 114 ? 31.957 40.903 20.125 1.00 13.84 130 SER A CA 1
ATOM 660 C C . SER A 1 114 ? 30.742 41.320 19.313 1.00 12.81 130 SER A C 1
ATOM 661 O O . SER A 1 114 ? 30.321 40.596 18.411 1.00 16.35 130 SER A O 1
ATOM 664 N N . LEU A 1 115 ? 30.218 42.498 19.641 1.00 12.09 131 LEU A N 1
ATOM 665 C CA . LEU A 1 115 ? 29.065 43.075 18.909 1.00 12.15 131 LEU A CA 1
ATOM 666 C C . LEU A 1 115 ? 29.427 44.301 18.105 1.00 12.60 131 LEU A C 1
ATOM 667 O O . LEU A 1 115 ? 28.581 44.876 17.436 1.00 14.52 131 LEU A O 1
ATOM 672 N N . GLY A 1 116 ? 30.683 44.656 18.123 1.00 12.25 132 GLY A N 1
ATOM 673 C CA . GLY A 1 116 ? 31.196 45.713 17.262 1.00 13.62 132 GLY A CA 1
ATOM 674 C C . GLY A 1 116 ? 32.690 45.525 17.026 1.00 12.30 132 GLY A C 1
ATOM 675 O O . GLY A 1 116 ? 33.309 44.640 17.621 1.00 12.87 132 GLY A O 1
ATOM 676 N N . PRO A 1 117 ? 33.289 46.391 16.214 1.00 12.01 133 PRO A N 1
ATOM 677 C CA . PRO A 1 117 ? 34.720 46.297 15.952 1.00 12.10 133 PRO A CA 1
ATOM 678 C C . PRO A 1 117 ? 35.541 46.561 17.191 1.00 11.98 133 PRO A C 1
ATOM 679 O O . PRO A 1 117 ? 35.157 47.347 18.025 1.00 12.49 133 PRO A O 1
ATOM 683 N N . GLN A 1 118 ? 36.697 45.946 17.262 1.00 11.92 134 GLN A N 1
ATOM 684 C CA A GLN A 1 118 ? 37.628 46.182 18.368 0.50 11.73 134 GLN A CA 1
ATOM 685 C CA B GLN A 1 118 ? 37.591 46.183 18.382 0.50 13.54 134 GLN A CA 1
ATOM 686 C C . GLN A 1 118 ? 38.111 47.614 18.334 1.00 10.78 134 GLN A C 1
ATOM 687 O O . GLN A 1 118 ? 38.117 48.276 17.277 1.00 12.53 134 GLN A O 1
ATOM 698 N N . LEU A 1 119 ? 38.467 48.077 19.526 1.00 11.87 135 LEU A N 1
ATOM 699 C CA . LEU A 1 119 ? 38.908 49.458 19.770 1.00 10.71 135 LEU A CA 1
ATOM 700 C C . LEU A 1 119 ? 40.383 49.437 20.165 1.00 11.31 135 LEU A C 1
ATOM 701 O O . LEU A 1 119 ? 40.760 48.793 21.127 1.00 12.34 135 LEU A O 1
ATOM 706 N N . TYR A 1 120 ? 41.208 50.132 19.372 1.00 10.76 136 TYR A N 1
ATOM 707 C CA . TYR A 1 120 ? 42.651 50.125 19.543 1.00 10.33 136 TYR A CA 1
ATOM 708 C C . TYR A 1 120 ? 43.277 51.446 19.963 1.00 10.56 136 TYR A C 1
ATOM 709 O O . TYR A 1 120 ? 44.397 51.473 20.436 1.00 12.03 136 TYR A O 1
ATOM 718 N N . GLY A 1 121 ? 42.536 52.535 19.815 1.00 11.76 137 GLY A N 1
ATOM 719 C CA . GLY A 1 121 ? 43.012 53.838 20.275 1.00 12.79 137 GLY A CA 1
ATOM 720 C C . GLY A 1 121 ? 41.889 54.835 20.395 1.00 12.22 137 GLY A C 1
ATOM 721 O O . GLY A 1 121 ? 41.017 54.867 19.547 1.00 12.53 137 GLY A O 1
ATOM 722 N N . VAL A 1 122 ? 41.950 55.623 21.470 1.00 13.49 138 VAL A N 1
ATOM 723 C CA A VAL A 1 122 ? 41.066 56.774 21.645 0.50 13.59 138 VAL A CA 1
ATOM 724 C CA B VAL A 1 122 ? 41.068 56.733 21.755 0.50 13.73 138 VAL A CA 1
ATOM 725 C C . VAL A 1 122 ? 41.914 57.975 22.002 1.00 13.94 138 VAL A C 1
ATOM 726 O O . VAL A 1 122 ? 42.814 57.935 22.843 1.00 14.90 138 VAL A O 1
ATOM 733 N N . PHE A 1 123 ? 41.645 59.035 21.276 1.00 13.19 139 PHE A N 1
ATOM 734 C CA . PHE A 1 123 ? 42.408 60.269 21.388 1.00 14.45 139 PHE A CA 1
ATOM 735 C C . PHE A 1 123 ? 41.488 61.434 21.009 1.00 14.85 139 PHE A C 1
ATOM 736 O O . PHE A 1 123 ? 40.351 61.218 20.533 1.00 15.29 139 PHE A O 1
ATOM 744 N N . PRO A 1 124 ? 41.939 62.678 21.216 1.00 16.68 140 PRO A N 1
ATOM 745 C CA . PRO A 1 124 ? 40.963 63.756 21.073 1.00 18.51 140 PRO A CA 1
ATOM 746 C C . PRO A 1 124 ? 40.335 63.883 19.668 1.00 16.45 140 PRO A C 1
ATOM 747 O O . PRO A 1 124 ? 39.160 64.230 19.526 1.00 19.53 140 PRO A O 1
ATOM 751 N N . GLU A 1 125 ? 41.123 63.549 18.675 1.00 15.44 141 GLU A N 1
ATOM 752 C CA . GLU A 1 125 ? 40.740 63.729 17.278 1.00 15.85 141 GLU A CA 1
ATOM 753 C C . GLU A 1 125 ? 39.908 62.576 16.685 1.00 15.02 141 GLU A C 1
ATOM 754 O O . GLU A 1 125 ? 39.359 62.688 15.621 1.00 16.88 141 GLU A O 1
ATOM 760 N N . GLY A 1 126 ? 39.857 61.458 17.367 1.00 15.25 142 GLY A N 1
ATOM 761 C CA . GLY A 1 126 ? 39.224 60.274 16.791 1.00 14.11 142 GLY A CA 1
ATOM 762 C C . GLY A 1 126 ? 39.610 58.999 17.486 1.00 13.11 142 GLY A C 1
ATOM 763 O O . GLY A 1 126 ? 40.006 58.990 18.658 1.00 14.10 142 GLY A O 1
ATOM 764 N N . ARG A 1 127 ? 39.483 57.911 16.743 1.00 11.78 143 ARG A N 1
ATOM 765 C CA . ARG A 1 127 ? 39.781 56.580 17.242 1.00 13.27 143 ARG A CA 1
ATOM 766 C C . ARG A 1 127 ? 40.375 55.710 16.191 1.00 11.45 143 ARG A C 1
ATOM 767 O O . ARG A 1 127 ? 40.230 55.941 15.006 1.00 12.72 143 ARG A O 1
ATOM 775 N N . LEU A 1 128 ? 40.999 54.667 16.656 1.00 11.06 144 LEU A N 1
ATOM 776 C CA . LEU A 1 128 ? 41.461 53.556 15.810 1.00 11.31 144 LEU A CA 1
ATOM 777 C C . LEU A 1 128 ? 40.650 52.324 16.145 1.00 11.66 144 LEU A C 1
ATOM 778 O O . LEU A 1 128 ? 40.544 51.922 17.327 1.00 12.49 144 LEU A O 1
ATOM 783 N N . GLU A 1 129 ? 40.056 51.756 15.111 1.00 11.40 145 GLU A N 1
ATOM 784 C CA . GLU A 1 129 ? 39.182 50.587 15.219 1.00 13.21 145 GLU A CA 1
ATOM 785 C C . GLU A 1 129 ? 39.707 49.466 14.374 1.00 12.17 145 GLU A C 1
ATOM 786 O O . GLU A 1 129 ? 40.440 49.662 13.399 1.00 13.28 145 GLU A O 1
ATOM 792 N N . GLN A 1 130 ? 39.255 48.289 14.699 1.00 11.91 146 GLN A N 1
ATOM 793 C CA . GLN A 1 130 ? 39.491 47.119 13.843 1.00 11.52 146 GLN A CA 1
ATOM 794 C C . GLN A 1 130 ? 38.852 47.334 12.482 1.00 11.23 146 GLN A C 1
ATOM 795 O O . GLN A 1 130 ? 37.695 47.675 12.391 1.00 13.50 146 GLN A O 1
ATOM 801 N N . TYR A 1 131 ? 39.627 47.108 11.406 1.00 12.44 147 TYR A N 1
ATOM 802 C CA . TYR A 1 131 ? 39.046 46.980 10.078 1.00 12.61 147 TYR A CA 1
ATOM 803 C C . TYR A 1 131 ? 38.490 45.563 9.980 1.00 14.30 147 TYR A C 1
ATOM 804 O O . TYR A 1 131 ? 39.209 44.574 10.124 1.00 15.77 147 TYR A O 1
ATOM 813 N N . ILE A 1 132 ? 37.185 45.476 9.762 1.00 14.71 148 ILE A N 1
ATOM 814 C CA . ILE A 1 132 ? 36.513 44.197 9.672 1.00 15.86 148 ILE A CA 1
ATOM 815 C C . ILE A 1 132 ? 36.546 43.773 8.212 1.00 16.16 148 ILE A C 1
ATOM 816 O O . ILE A 1 132 ? 35.929 44.407 7.381 1.00 15.54 148 ILE A O 1
ATOM 821 N N . PRO A 1 133 ? 37.215 42.659 7.895 1.00 16.88 149 PRO A N 1
ATOM 822 C CA . PRO A 1 133 ? 37.197 42.193 6.501 1.00 16.26 149 PRO A CA 1
ATOM 823 C C . PRO A 1 133 ? 35.793 41.751 6.108 1.00 14.95 149 PRO A C 1
ATOM 824 O O . PRO A 1 133 ? 35.227 40.837 6.706 1.00 16.65 149 PRO A O 1
ATOM 828 N N . SER A 1 134 ? 35.229 42.448 5.137 1.00 15.32 150 SER A N 1
ATOM 829 C CA . SER A 1 134 ? 33.777 42.405 4.919 1.00 15.45 150 SER A CA 1
ATOM 830 C C . SER A 1 134 ? 33.377 43.275 3.776 1.00 17.32 150 SER A C 1
ATOM 831 O O . SER A 1 134 ? 34.171 43.993 3.223 1.00 18.33 150 SER A O 1
ATOM 834 N N . ARG A 1 135 ? 32.093 43.218 3.473 1.00 16.89 151 ARG A N 1
ATOM 835 C CA . ARG A 1 135 ? 31.451 44.259 2.663 1.00 16.45 151 ARG A CA 1
ATOM 836 C C . ARG A 1 135 ? 30.051 44.534 3.231 1.00 15.38 151 ARG A C 1
ATOM 837 O O . ARG A 1 135 ? 29.482 43.647 3.862 1.00 15.89 151 ARG A O 1
ATOM 845 N N . PRO A 1 136 ? 29.504 45.747 3.022 1.00 16.47 152 PRO A N 1
ATOM 846 C CA . PRO A 1 136 ? 28.138 45.990 3.511 1.00 14.91 152 PRO A CA 1
ATOM 847 C C . PRO A 1 136 ? 27.115 45.279 2.653 1.00 14.03 152 PRO A C 1
ATOM 848 O O . PRO A 1 136 ? 27.304 45.036 1.455 1.00 15.51 152 PRO A O 1
ATOM 852 N N . LEU A 1 137 ? 25.999 44.975 3.254 1.00 13.89 153 LEU A N 1
ATOM 853 C CA . LEU A 1 137 ? 24.860 44.485 2.477 1.00 13.30 153 LEU A CA 1
ATOM 854 C C . LEU A 1 137 ? 24.293 45.585 1.599 1.00 13.87 153 LEU A C 1
ATOM 855 O O . LEU A 1 137 ? 24.452 46.776 1.840 1.00 15.03 153 LEU A O 1
ATOM 860 N N . LYS A 1 138 ? 23.569 45.132 0.587 1.00 14.52 154 LYS A N 1
ATOM 861 C CA . LYS A 1 138 ? 22.770 45.995 -0.271 1.00 14.81 154 LYS A CA 1
ATOM 862 C C . LYS A 1 138 ? 21.294 45.851 0.033 1.00 14.73 154 LYS A C 1
ATOM 863 O O . LYS A 1 138 ? 20.838 44.834 0.542 1.00 15.27 154 LYS A O 1
ATOM 868 N N . THR A 1 139 ? 20.536 46.872 -0.358 1.00 14.13 155 THR A N 1
ATOM 869 C CA . THR A 1 139 ? 19.107 46.946 -0.029 1.00 14.17 155 THR A CA 1
ATOM 870 C C . THR A 1 139 ? 18.359 45.649 -0.385 1.00 13.26 155 THR A C 1
ATOM 871 O O . THR A 1 139 ? 17.596 45.098 0.403 1.00 14.26 155 THR A O 1
ATOM 875 N N . GLN A 1 140 ? 18.591 45.187 -1.593 1.00 15.13 156 GLN A N 1
ATOM 876 C CA . GLN A 1 140 ? 17.845 44.023 -2.087 1.00 16.77 156 GLN A CA 1
ATOM 877 C C . GLN A 1 140 ? 18.154 42.736 -1.299 1.00 16.15 156 GLN A C 1
ATOM 878 O O . GLN A 1 140 ? 17.338 41.833 -1.199 1.00 17.61 156 GLN A O 1
ATOM 884 N N . GLU A 1 141 ? 19.342 42.693 -0.707 1.00 14.97 157 GLU A N 1
ATOM 885 C CA . GLU A 1 141 ? 19.790 41.467 0.011 1.00 14.17 157 GLU A CA 1
ATOM 886 C C . GLU A 1 141 ? 19.048 41.298 1.336 1.00 15.17 157 GLU A C 1
ATOM 887 O O . GLU A 1 141 ? 18.972 40.216 1.882 1.00 15.61 157 GLU A O 1
ATOM 893 N N . LEU A 1 142 ? 18.458 42.370 1.805 1.00 13.80 158 LEU A N 1
ATOM 894 C CA . LEU A 1 142 ? 17.780 42.330 3.133 1.00 14.05 158 LEU A CA 1
ATOM 895 C C . LEU A 1 142 ? 16.623 41.343 3.140 1.00 14.83 158 LEU A C 1
ATOM 896 O O . LEU A 1 142 ? 16.244 40.842 4.176 1.00 14.12 158 LEU A O 1
ATOM 901 N N . ARG A 1 143 ? 16.091 41.082 1.962 1.00 14.96 159 ARG A N 1
ATOM 902 C CA A ARG A 1 143 ? 14.863 40.265 1.853 0.50 16.24 159 ARG A CA 1
ATOM 903 C CA B ARG A 1 143 ? 14.871 40.260 1.789 0.50 15.15 159 ARG A CA 1
ATOM 904 C C . ARG A 1 143 ? 15.152 38.766 1.715 1.00 15.72 159 ARG A C 1
ATOM 905 O O . ARG A 1 143 ? 14.257 37.940 1.820 1.00 17.87 159 ARG A O 1
ATOM 920 N N . GLU A 1 144 ? 16.407 38.421 1.519 1.00 15.67 160 GLU A N 1
ATOM 921 C CA A GLU A 1 144 ? 16.794 37.013 1.336 0.50 17.90 160 GLU A CA 1
ATOM 922 C CA B GLU A 1 144 ? 16.774 36.997 1.338 0.50 16.91 160 GLU A CA 1
ATOM 923 C C . GLU A 1 144 ? 16.564 36.296 2.658 1.00 16.80 160 GLU A C 1
ATOM 924 O O . GLU A 1 144 ? 17.039 36.751 3.692 1.00 17.16 160 GLU A O 1
ATOM 935 N N . PRO A 1 145 ? 15.842 35.176 2.635 1.00 16.67 161 PRO A N 1
ATOM 936 C CA . PRO A 1 145 ? 15.416 34.590 3.922 1.00 15.84 161 PRO A CA 1
ATOM 937 C C . PRO A 1 145 ? 16.555 34.219 4.872 1.00 17.88 161 PRO A C 1
ATOM 938 O O . PRO A 1 145 ? 16.463 34.418 6.077 1.00 16.58 161 PRO A O 1
ATOM 942 N N . VAL A 1 146 ? 17.615 33.673 4.345 1.00 18.71 162 VAL A N 1
ATOM 943 C CA . VAL A 1 146 ? 18.706 33.205 5.216 1.00 19.76 162 VAL A CA 1
ATOM 944 C C . VAL A 1 146 ? 19.437 34.422 5.851 1.00 17.81 162 VAL A C 1
ATOM 945 O O . VAL A 1 146 ? 19.721 34.455 7.059 1.00 18.58 162 VAL A O 1
ATOM 949 N N . LEU A 1 147 ? 19.658 35.451 5.056 1.00 17.89 163 LEU A N 1
ATOM 950 C CA . LEU A 1 147 ? 20.291 36.687 5.576 1.00 17.30 163 LEU A CA 1
ATOM 951 C C . LEU A 1 147 ? 19.371 37.372 6.555 1.00 14.17 163 LEU A C 1
ATOM 952 O O . LEU A 1 147 ? 19.793 37.876 7.559 1.00 15.04 163 LEU A O 1
ATOM 957 N N . SER A 1 148 ? 18.095 37.384 6.223 1.00 14.39 164 SER A N 1
ATOM 958 C CA . SER A 1 148 ? 17.104 38.056 7.085 1.00 12.19 164 SER A CA 1
ATOM 959 C C . SER A 1 148 ? 17.060 37.388 8.464 1.00 12.55 164 SER A C 1
ATOM 960 O O . SER A 1 148 ? 17.024 38.026 9.517 1.00 12.60 164 SER A O 1
ATOM 963 N N . ALA A 1 149 ? 17.102 36.063 8.447 1.00 13.18 165 ALA A N 1
ATOM 964 C CA . ALA A 1 149 ? 17.152 35.279 9.708 1.00 13.09 165 ALA A CA 1
ATOM 965 C C . ALA A 1 149 ? 18.395 35.629 10.527 1.00 13.00 165 ALA A C 1
ATOM 966 O O . ALA A 1 149 ? 18.341 35.781 11.735 1.00 12.85 165 ALA A O 1
ATOM 968 N N . ALA A 1 150 ? 19.517 35.779 9.836 1.00 13.15 166 ALA A N 1
ATOM 969 C CA . ALA A 1 150 ? 20.778 36.123 10.494 1.00 12.27 166 ALA A CA 1
ATOM 970 C C . ALA A 1 150 ? 20.744 37.553 11.062 1.00 12.38 166 ALA A C 1
ATOM 971 O O . ALA A 1 150 ? 21.289 37.806 12.137 1.00 12.25 166 ALA A O 1
ATOM 973 N N . ILE A 1 151 ? 20.128 38.459 10.341 1.00 11.73 167 ILE A N 1
ATOM 974 C CA . ILE A 1 151 ? 19.950 39.835 10.840 1.00 10.96 167 ILE A CA 1
ATOM 975 C C . ILE A 1 151 ? 19.076 39.858 12.082 1.00 12.36 167 ILE A C 1
ATOM 976 O O . ILE A 1 151 ? 19.359 40.560 13.051 1.00 11.63 167 ILE A O 1
ATOM 981 N N . ALA A 1 152 ? 17.999 39.095 12.042 1.00 11.49 168 ALA A N 1
ATOM 982 C CA . ALA A 1 152 ? 17.088 39.011 13.186 1.00 11.64 168 ALA A CA 1
ATOM 983 C C . ALA A 1 152 ? 17.821 38.484 14.409 1.00 11.00 168 ALA A C 1
ATOM 984 O O . ALA A 1 152 ? 17.643 38.972 15.537 1.00 11.43 168 ALA A O 1
ATOM 986 N N . THR A 1 153 ? 18.624 37.461 14.201 1.00 11.33 169 THR A N 1
ATOM 987 C CA . THR A 1 153 ? 19.383 36.847 15.306 1.00 11.59 169 THR A CA 1
ATOM 988 C C . THR A 1 153 ? 20.356 37.854 15.897 1.00 11.54 169 THR A C 1
ATOM 989 O O . THR A 1 153 ? 20.493 38.031 17.124 1.00 12.00 169 THR A O 1
ATOM 993 N N . LYS A 1 154 ? 21.039 38.568 15.015 1.00 11.72 170 LYS A N 1
ATOM 994 C CA . LYS A 1 154 ? 22.018 39.556 15.441 1.00 11.88 170 LYS A CA 1
ATOM 995 C C . LYS A 1 154 ? 21.342 40.711 16.196 1.00 11.46 170 LYS A C 1
ATOM 996 O O . LYS A 1 154 ? 21.861 41.195 17.192 1.00 11.89 170 LYS A O 1
ATOM 1002 N N . MET A 1 155 ? 20.193 41.154 15.689 1.00 10.66 171 MET A N 1
ATOM 1003 C CA . MET A 1 155 ? 19.488 42.238 16.351 1.00 10.67 171 MET A CA 1
ATOM 1004 C C . MET A 1 155 ? 19.050 41.797 17.753 1.00 10.29 171 MET A C 1
ATOM 1005 O O . MET A 1 155 ? 19.187 42.539 18.714 1.00 10.39 171 MET A O 1
ATOM 1010 N N . ALA A 1 156 ? 18.522 40.582 17.860 1.00 10.98 172 ALA A N 1
ATOM 1011 C CA . ALA A 1 156 ? 18.139 40.066 19.160 1.00 11.29 172 ALA A CA 1
ATOM 1012 C C . ALA A 1 156 ? 19.337 39.982 20.112 1.00 10.84 172 ALA A C 1
ATOM 1013 O O . ALA A 1 156 ? 19.228 40.258 21.302 1.00 11.97 172 ALA A O 1
ATOM 1015 N N . GLN A 1 157 ? 20.487 39.627 19.569 1.00 11.77 173 GLN A N 1
ATOM 1016 C CA A GLN A 1 157 ? 21.721 39.578 20.391 0.50 12.79 173 GLN A CA 1
ATOM 1017 C CA B GLN A 1 157 ? 21.701 39.541 20.374 0.50 13.22 173 GLN A CA 1
ATOM 1018 C C . GLN A 1 157 ? 22.050 40.933 20.934 1.00 12.26 173 GLN A C 1
ATOM 1019 O O . GLN A 1 157 ? 22.391 41.106 22.090 1.00 13.73 173 GLN A O 1
ATOM 1030 N N . PHE A 1 158 ? 21.957 41.907 20.079 1.00 12.41 174 PHE A N 1
ATOM 1031 C CA . PHE A 1 158 ? 22.204 43.295 20.457 1.00 12.85 174 PHE A CA 1
ATOM 1032 C C . PHE A 1 158 ? 21.227 43.728 21.566 1.00 12.22 174 PHE A C 1
ATOM 1033 O O . PHE A 1 158 ? 21.614 44.314 22.598 1.00 13.19 174 PHE A O 1
ATOM 1041 N N . HIS A 1 159 ? 19.966 43.360 21.376 1.00 11.61 175 HIS A N 1
ATOM 1042 C CA . HIS A 1 159 ? 18.931 43.664 22.361 1.00 12.56 175 HIS A CA 1
ATOM 1043 C C . HIS A 1 159 ? 19.087 42.975 23.725 1.00 11.98 175 HIS A C 1
ATOM 1044 O O . HIS A 1 159 ? 18.454 43.340 24.717 1.00 13.14 175 HIS A O 1
ATOM 1051 N N . GLY A 1 160 ? 19.935 41.978 23.766 1.00 13.04 176 GLY A N 1
ATOM 1052 C CA . GLY A 1 160 ? 20.288 41.305 25.014 1.00 13.13 176 GLY A CA 1
ATOM 1053 C C . GLY A 1 160 ? 21.289 42.030 25.892 1.00 13.09 176 GLY A C 1
ATOM 1054 O O . GLY A 1 160 ? 21.544 41.618 27.014 1.00 16.52 176 GLY A O 1
ATOM 1055 N N . MET A 1 161 ? 21.856 43.111 25.385 1.00 13.15 177 MET A N 1
ATOM 1056 C CA . MET A 1 161 ? 22.962 43.802 26.099 1.00 13.91 177 MET A CA 1
ATOM 1057 C C . MET A 1 161 ? 22.485 44.659 27.259 1.00 12.89 177 MET A C 1
ATOM 1058 O O . MET A 1 161 ? 21.603 45.469 27.126 1.00 14.28 177 MET A O 1
ATOM 1063 N N . GLU A 1 162 ? 23.155 44.482 28.377 1.00 13.36 178 GLU A N 1
ATOM 1064 C CA . GLU A 1 162 ? 23.037 45.442 29.490 1.00 12.51 178 GLU A CA 1
ATOM 1065 C C . GLU A 1 162 ? 24.181 46.429 29.327 1.00 12.77 178 GLU A C 1
ATOM 1066 O O . GLU A 1 162 ? 25.315 46.020 29.294 1.00 15.68 178 GLU A O 1
ATOM 1072 N N . MET A 1 163 ? 23.836 47.702 29.221 1.00 10.97 179 MET A N 1
ATOM 1073 C CA . MET A 1 163 ? 24.753 48.810 28.996 1.00 11.13 179 MET A CA 1
ATOM 1074 C C . MET A 1 163 ? 24.551 49.898 30.053 1.00 10.90 179 MET A C 1
ATOM 1075 O O . MET A 1 163 ? 23.428 50.066 30.577 1.00 11.99 179 MET A O 1
ATOM 1080 N N . PRO A 1 164 ? 25.618 50.624 30.373 1.00 11.11 180 PRO A N 1
ATOM 1081 C CA . PRO A 1 164 ? 25.563 51.534 31.549 1.00 11.55 180 PRO A CA 1
ATOM 1082 C C . PRO A 1 164 ? 24.968 52.905 31.268 1.00 11.03 180 PRO A C 1
ATOM 1083 O O . PRO A 1 164 ? 25.516 53.931 31.661 1.00 12.98 180 PRO A O 1
ATOM 1087 N N . PHE A 1 165 ? 23.832 52.851 30.602 1.00 11.71 181 PHE A N 1
ATOM 1088 C CA . PHE A 1 165 ? 23.152 54.047 30.107 1.00 11.40 181 PHE A CA 1
ATOM 1089 C C . PHE A 1 165 ? 21.724 54.065 30.613 1.00 11.11 181 PHE A C 1
ATOM 1090 O O . PHE A 1 165 ? 21.215 53.091 31.109 1.00 11.68 181 PHE A O 1
ATOM 1098 N N . THR A 1 166 ? 21.107 55.217 30.486 1.00 12.58 182 THR A N 1
ATOM 1099 C CA . THR A 1 166 ? 19.741 55.391 30.979 1.00 12.97 182 THR A CA 1
ATOM 1100 C C . THR A 1 166 ? 18.816 54.375 30.346 1.00 13.00 182 THR A C 1
ATOM 1101 O O . THR A 1 166 ? 18.841 54.169 29.128 1.00 13.79 182 THR A O 1
ATOM 1105 N N . LYS A 1 167 ? 18.005 53.752 31.195 1.00 12.32 183 LYS A N 1
ATOM 1106 C CA . LYS A 1 167 ? 17.075 52.711 30.785 1.00 13.12 183 LYS A CA 1
ATOM 1107 C C . LYS A 1 167 ? 15.679 53.252 30.553 1.00 13.83 183 LYS A C 1
ATOM 1108 O O . LYS A 1 167 ? 14.782 52.559 30.105 1.00 17.96 183 LYS A O 1
ATOM 1114 N N . GLU A 1 168 ? 15.502 54.506 30.885 1.00 14.30 184 GLU A N 1
ATOM 1115 C CA . GLU A 1 168 ? 14.212 55.127 30.658 1.00 16.21 184 GLU A CA 1
ATOM 1116 C C . GLU A 1 168 ? 14.084 55.459 29.188 1.00 15.70 184 GLU A C 1
ATOM 1117 O O . GLU A 1 168 ? 15.014 56.013 28.615 1.00 17.47 184 GLU A O 1
ATOM 1120 N N . PRO A 1 169 ? 12.928 55.101 28.567 1.00 16.69 185 PRO A N 1
ATOM 1121 C CA . PRO A 1 169 ? 12.808 55.204 27.106 1.00 16.92 185 PRO A CA 1
ATOM 1122 C C . PRO A 1 169 ? 12.435 56.576 26.566 1.00 15.90 185 PRO A C 1
ATOM 1123 O O . PRO A 1 169 ? 11.555 56.673 25.712 1.00 17.73 185 PRO A O 1
ATOM 1127 N N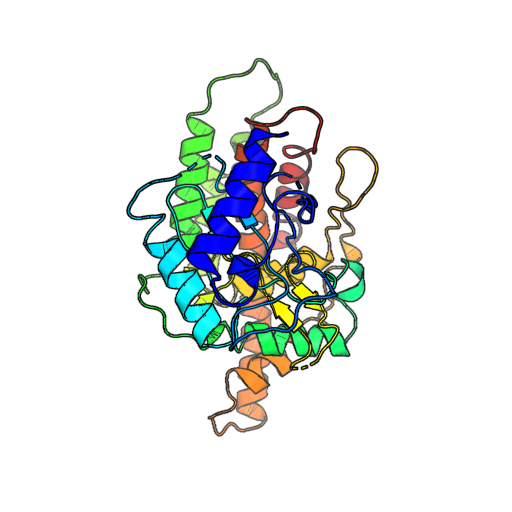 . HIS A 1 170 ? 13.141 57.597 27.011 1.00 15.54 186 HIS A N 1
ATOM 1128 C CA . HIS A 1 170 ? 12.896 58.965 26.512 1.00 17.22 186 HIS A CA 1
ATOM 1129 C C . HIS A 1 170 ? 13.511 59.239 25.144 1.00 15.48 186 HIS A C 1
ATOM 1130 O O . HIS A 1 170 ? 13.219 60.240 24.525 1.00 15.46 186 HIS A O 1
ATOM 1137 N N . TRP A 1 171 ? 14.346 58.337 24.666 1.00 15.27 187 TRP A N 1
ATOM 1138 C CA . TRP A 1 171 ? 15.101 58.594 23.414 1.00 13.92 187 TRP A CA 1
ATOM 1139 C C . TRP A 1 171 ? 14.189 58.911 22.229 1.00 13.78 187 TRP A C 1
ATOM 1140 O O . TRP A 1 171 ? 14.418 59.849 21.492 1.00 12.55 187 TRP A O 1
ATOM 1151 N N . LEU A 1 172 ? 13.139 58.135 22.046 1.00 12.47 188 LEU A N 1
ATOM 1152 C CA . LEU A 1 172 ? 12.348 58.260 20.831 1.00 12.54 188 LEU A CA 1
ATOM 1153 C C . LEU A 1 172 ? 11.631 59.595 20.742 1.00 11.82 188 LEU A C 1
ATOM 1154 O O . LEU A 1 172 ? 11.894 60.392 19.843 1.00 13.06 188 LEU A O 1
ATOM 1159 N N . PHE A 1 173 ? 10.725 59.849 21.669 1.00 12.89 189 PHE A N 1
ATOM 1160 C CA . PHE A 1 173 ? 9.975 61.105 21.608 1.00 13.72 189 PHE A CA 1
ATOM 1161 C C . PHE A 1 173 ? 10.789 62.276 22.089 1.00 13.68 189 PHE A C 1
ATOM 1162 O O . PHE A 1 173 ? 10.616 63.384 21.630 1.00 15.00 189 PHE A O 1
ATOM 1170 N N . GLY A 1 174 ? 11.736 62.013 22.978 1.00 13.62 190 GLY A N 1
ATOM 1171 C CA . GLY A 1 174 ? 12.632 63.098 23.411 1.00 15.33 190 GLY A CA 1
ATOM 1172 C C . GLY A 1 174 ? 13.427 63.624 22.251 1.00 13.34 190 GLY A C 1
ATOM 1173 O O . GLY A 1 174 ? 13.554 64.819 22.054 1.00 15.66 190 GLY A O 1
ATOM 1174 N N . THR A 1 175 ? 13.964 62.703 21.469 1.00 13.68 191 THR A N 1
ATOM 1175 C CA . THR A 1 175 ? 14.778 63.100 20.301 1.00 13.60 191 THR A CA 1
ATOM 1176 C C . THR A 1 175 ? 13.903 63.753 19.255 1.00 12.99 191 THR A C 1
ATOM 1177 O O . THR A 1 175 ? 14.241 64.789 18.719 1.00 15.04 191 THR A O 1
ATOM 1181 N N . MET A 1 176 ? 12.722 63.199 19.015 1.00 13.38 192 MET A N 1
ATOM 1182 C CA . MET A 1 176 ? 11.831 63.788 17.998 1.00 14.86 192 MET A CA 1
ATOM 1183 C C . MET A 1 176 ? 11.351 65.164 18.403 1.00 15.31 192 MET A C 1
ATOM 1184 O O . MET A 1 176 ? 11.274 66.059 17.573 1.00 14.96 192 MET A O 1
ATOM 1189 N N . GLU A 1 177 ? 11.053 65.338 19.682 1.00 15.43 193 GLU A N 1
ATOM 1190 C CA . GLU A 1 177 ? 10.659 66.649 20.194 1.00 15.52 193 GLU A CA 1
ATOM 1191 C C . GLU A 1 177 ? 11.787 67.651 20.042 1.00 17.30 193 GLU A C 1
ATOM 1192 O O . GLU A 1 177 ? 11.558 68.843 19.680 1.00 17.94 193 GLU A O 1
ATOM 1198 N N . ARG A 1 178 ? 12.994 67.199 20.319 1.00 15.35 194 ARG A N 1
ATOM 1199 C CA . ARG A 1 178 ? 14.183 68.060 20.143 1.00 17.54 194 ARG A CA 1
ATOM 1200 C C . ARG A 1 178 ? 14.372 68.444 18.689 1.00 16.07 194 ARG A C 1
ATOM 1201 O O . ARG A 1 178 ? 14.630 69.586 18.363 1.00 18.20 194 ARG A O 1
ATOM 1209 N N . TYR A 1 179 ? 14.269 67.468 17.810 1.00 16.86 195 TYR A N 1
ATOM 1210 C CA . TYR A 1 179 ? 14.405 67.752 16.376 1.00 15.84 195 TYR A CA 1
ATOM 1211 C C . TYR A 1 179 ? 13.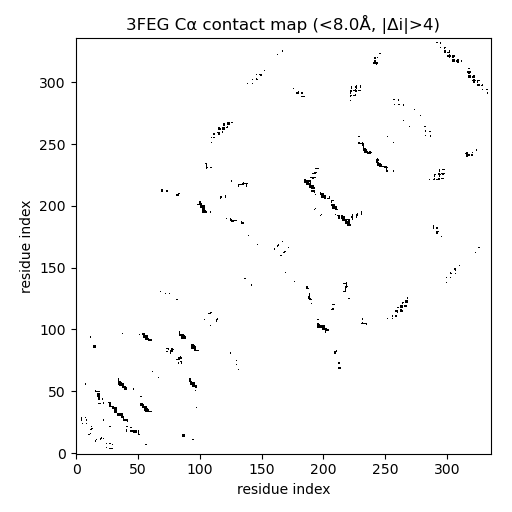361 68.765 15.915 1.00 16.43 195 TYR A C 1
ATOM 1212 O O . TYR A 1 179 ? 13.644 69.687 15.135 1.00 17.56 195 TYR A O 1
ATOM 1221 N N . LEU A 1 180 ? 12.147 68.619 16.416 1.00 17.16 196 LEU A N 1
ATOM 1222 C CA . LEU A 1 180 ? 11.039 69.515 16.020 1.00 18.68 196 LEU A CA 1
ATOM 1223 C C . LEU A 1 180 ? 11.356 70.930 16.443 1.00 16.33 196 LEU A C 1
ATOM 1224 O O . LEU A 1 180 ? 11.189 71.877 15.679 1.00 17.52 196 LEU A O 1
ATOM 1229 N N . LYS A 1 181 ? 11.849 71.056 17.673 1.00 16.20 197 LYS A N 1
ATOM 1230 C CA . LYS A 1 181 ? 12.232 72.376 18.217 1.00 16.48 197 LYS A CA 1
ATOM 1231 C C . LYS A 1 181 ? 13.398 72.983 17.420 1.00 16.29 197 LYS A C 1
ATOM 1232 O O . LYS A 1 181 ? 13.408 74.160 17.070 1.00 17.36 197 LYS A O 1
ATOM 1236 N N . GLN A 1 182 ? 14.357 72.139 17.077 1.00 16.05 198 GLN A N 1
ATOM 1237 C CA . GLN A 1 182 ? 15.510 72.604 16.263 1.00 16.50 198 GLN A CA 1
ATOM 1238 C C . GLN A 1 182 ? 15.055 73.080 14.892 1.00 16.29 198 GLN A C 1
ATOM 1239 O O . GLN A 1 182 ? 15.521 74.118 14.385 1.00 18.08 198 GLN A O 1
ATOM 1245 N N . ILE A 1 183 ? 14.095 72.374 14.309 1.00 16.58 199 ILE A N 1
ATOM 1246 C CA . ILE A 1 183 ? 13.567 72.745 13.002 1.00 16.20 199 ILE A CA 1
ATOM 1247 C C . ILE A 1 183 ? 12.849 74.104 13.127 1.00 16.73 199 ILE A C 1
ATOM 1248 O O . ILE A 1 183 ? 13.040 74.995 12.321 1.00 17.52 199 ILE A O 1
ATOM 1253 N N . GLN A 1 184 ? 12.063 74.257 14.183 1.00 15.95 200 GLN A N 1
ATOM 1254 C CA . GLN A 1 184 ? 11.325 75.520 14.415 1.00 18.66 200 GLN A CA 1
ATOM 1255 C C . GLN A 1 184 ? 12.253 76.691 14.541 1.00 17.07 200 GLN A C 1
ATOM 1256 O O . GLN A 1 184 ? 11.901 77.835 14.222 1.00 22.18 200 GLN A O 1
ATOM 1262 N N . ASP A 1 185 ? 13.427 76.413 15.062 1.00 18.20 201 ASP A N 1
ATOM 1263 C CA . ASP A 1 185 ? 14.436 77.459 15.310 1.00 21.17 201 ASP A CA 1
ATOM 1264 C C . ASP A 1 185 ? 15.388 77.778 14.170 1.00 19.44 201 ASP A C 1
ATOM 1265 O O . ASP A 1 185 ? 16.174 78.706 14.260 1.00 20.97 201 ASP A O 1
ATOM 1270 N N . LEU A 1 186 ? 15.287 77.032 13.089 1.00 18.05 202 LEU A N 1
ATOM 1271 C CA . LEU A 1 186 ? 16.169 77.233 11.935 1.00 17.98 202 LEU A CA 1
ATOM 1272 C C . LEU A 1 186 ? 15.977 78.637 11.361 1.00 19.73 202 LEU A C 1
ATOM 1273 O O . LEU A 1 186 ? 14.842 79.131 11.225 1.00 21.37 202 LEU A O 1
ATOM 1278 N N . PRO A 1 187 ? 17.069 79.269 10.973 1.00 20.00 203 PRO A N 1
ATOM 1279 C CA . PRO A 1 187 ? 16.959 80.551 10.326 1.00 20.59 203 PRO A CA 1
ATOM 1280 C C . PRO A 1 187 ? 16.291 80.381 8.959 1.00 20.56 203 PRO A C 1
ATOM 1281 O O . PRO A 1 187 ? 16.554 79.411 8.256 1.00 21.88 203 PRO A O 1
ATOM 1285 N N . PRO A 1 188 ? 15.458 81.329 8.556 1.00 20.52 204 PRO A N 1
ATOM 1286 C CA . PRO A 1 188 ? 14.916 81.234 7.196 1.00 21.69 204 PRO A CA 1
ATOM 1287 C C . PRO A 1 188 ? 15.999 81.323 6.149 1.00 23.06 204 PRO A C 1
ATOM 1288 O O . PRO A 1 188 ? 17.002 82.003 6.344 1.00 26.10 204 PRO A O 1
ATOM 1292 N N . THR A 1 189 ? 15.785 80.634 5.031 1.00 23.10 205 THR A N 1
ATOM 1293 C CA . THR A 1 189 ? 16.829 80.479 4.008 1.00 23.37 205 THR A CA 1
ATOM 1294 C C . THR A 1 189 ? 16.545 81.185 2.722 1.00 23.57 205 THR A C 1
ATOM 1295 O O . THR A 1 189 ? 17.439 81.443 1.928 1.00 26.67 205 THR A O 1
ATOM 1299 N N . GLY A 1 190 ? 15.290 81.461 2.504 1.00 21.22 206 GLY A N 1
ATOM 1300 C CA . GLY A 1 190 ? 14.809 82.036 1.235 1.00 21.24 206 GLY A CA 1
ATOM 1301 C C . GLY A 1 190 ? 14.027 81.040 0.408 1.00 19.12 206 GLY A C 1
ATOM 1302 O O . GLY A 1 190 ? 13.280 81.409 -0.516 1.00 21.22 206 GLY A O 1
ATOM 1303 N N . LEU A 1 191 ? 14.119 79.770 0.776 1.00 19.85 207 LEU A N 1
ATOM 1304 C CA . LEU A 1 191 ? 13.309 78.750 0.055 1.00 17.91 207 LEU A CA 1
ATOM 1305 C C . LEU A 1 191 ? 11.839 79.000 0.335 1.00 18.30 207 LEU A C 1
ATOM 1306 O O . LEU A 1 191 ? 11.467 79.180 1.478 1.00 18.14 207 LEU A O 1
ATOM 1311 N N . PRO A 1 192 ? 11.004 79.058 -0.713 1.00 17.96 208 PRO A N 1
ATOM 1312 C CA . PRO A 1 192 ? 9.640 79.542 -0.534 1.00 19.75 208 PRO A CA 1
ATOM 1313 C C . PRO A 1 192 ? 8.617 78.530 -0.103 1.00 19.28 208 PRO A C 1
ATOM 1314 O O . PRO A 1 192 ? 7.509 78.890 0.292 1.00 20.29 208 PRO A O 1
ATOM 1318 N N . GLU A 1 193 ? 8.978 77.271 -0.210 1.00 17.73 209 GLU A N 1
ATOM 1319 C CA . GLU A 1 193 ? 7.998 76.173 -0.012 1.00 17.52 209 GLU A CA 1
ATOM 1320 C C . GLU A 1 193 ? 7.446 76.143 1.400 1.00 16.97 209 GLU A C 1
ATOM 1321 O O . GLU A 1 193 ? 8.080 76.526 2.390 1.00 17.43 209 GLU A O 1
ATOM 1327 N N . MET A 1 194 ? 6.248 75.631 1.491 1.00 15.90 210 MET A N 1
ATOM 1328 C CA A MET A 1 194 ? 5.641 75.406 2.797 0.50 15.90 210 MET A CA 1
ATOM 1329 C CA B MET A 1 194 ? 5.623 75.361 2.791 0.50 16.34 210 MET A CA 1
ATOM 1330 C C . MET A 1 194 ? 6.523 74.504 3.642 1.00 16.43 210 MET A C 1
ATOM 1331 O O . MET A 1 194 ? 7.014 73.467 3.188 1.00 15.86 210 MET A O 1
ATOM 1340 N N . ASN A 1 195 ? 6.700 74.919 4.873 1.00 14.55 211 ASN A N 1
ATOM 1341 C CA . ASN A 1 195 ? 7.494 74.164 5.846 1.00 17.05 211 ASN A CA 1
ATOM 1342 C C . ASN A 1 195 ? 6.862 72.786 6.008 1.00 16.34 211 ASN A C 1
ATOM 1343 O O . ASN A 1 195 ? 5.651 72.678 6.139 1.00 16.83 211 ASN A O 1
ATOM 1348 N N . LEU A 1 196 ? 7.671 71.726 5.989 1.00 16.07 212 LEU A N 1
ATOM 1349 C CA . LEU A 1 196 ? 7.092 70.363 6.065 1.00 17.30 212 LEU A CA 1
ATOM 1350 C C . LEU A 1 196 ? 6.350 70.134 7.369 1.00 17.19 212 LEU A C 1
ATOM 1351 O O . LEU A 1 196 ? 5.416 69.340 7.408 1.00 17.36 212 LEU A O 1
ATOM 1356 N N . LEU A 1 197 ? 6.761 70.811 8.431 1.00 16.31 213 LEU A N 1
ATOM 1357 C CA . LEU A 1 197 ? 6.070 70.682 9.712 1.00 15.79 213 LEU A CA 1
ATOM 1358 C C . LEU A 1 197 ? 4.621 71.104 9.563 1.00 16.97 213 LEU A C 1
ATOM 1359 O O . LEU A 1 197 ? 3.731 70.537 10.197 1.00 17.87 213 LEU A O 1
ATOM 1364 N N . GLU A 1 198 ? 4.400 72.116 8.740 1.00 16.10 214 GLU A N 1
ATOM 1365 C CA . GLU A 1 198 ? 3.054 72.634 8.508 1.00 16.40 214 GLU A CA 1
ATOM 1366 C C . GLU A 1 198 ? 2.302 71.816 7.481 1.00 16.24 214 GLU A C 1
ATOM 1367 O O . GLU A 1 198 ? 1.183 71.434 7.687 1.00 17.89 214 GLU A O 1
ATOM 1373 N N . MET A 1 199 ? 2.981 71.443 6.421 1.00 16.57 215 MET A N 1
ATOM 1374 C CA . MET A 1 199 ? 2.343 70.687 5.341 1.00 16.24 215 MET A CA 1
ATOM 1375 C C . MET A 1 199 ? 1.750 69.370 5.869 1.00 17.65 215 MET A C 1
ATOM 1376 O O . MET A 1 199 ? 0.670 68.959 5.455 1.00 20.11 215 MET A O 1
ATOM 1381 N N . TYR A 1 200 ? 2.458 68.750 6.806 1.00 16.30 216 TYR A N 1
ATOM 1382 C CA . TYR A 1 200 ? 2.105 67.434 7.333 1.00 18.10 216 TYR A CA 1
ATOM 1383 C C . TYR A 1 200 ? 1.590 67.481 8.756 1.00 19.39 216 TYR A C 1
ATOM 1384 O O . TYR A 1 200 ? 1.350 66.457 9.378 1.00 20.57 216 TYR A O 1
ATOM 1393 N N . SER A 1 201 ? 1.369 68.691 9.230 1.00 18.57 217 SER A N 1
ATOM 1394 C CA . SER A 1 201 ? 0.819 68.922 10.575 1.00 20.00 217 SER A CA 1
ATOM 1395 C C . SER A 1 201 ? 1.555 68.064 11.588 1.00 18.28 217 SER A C 1
ATOM 1396 O O . SER A 1 201 ? 0.950 67.348 12.370 1.00 19.73 217 SER A O 1
ATOM 1399 N N . LEU A 1 202 ? 2.869 68.171 11.584 1.00 19.27 218 LEU A N 1
ATOM 1400 C CA . LEU A 1 202 ? 3.715 67.218 12.366 1.00 18.56 218 LEU A CA 1
ATOM 1401 C C . LEU A 1 202 ? 3.716 67.423 13.877 1.00 19.59 218 LEU A C 1
ATOM 1402 O O . LEU A 1 202 ? 3.849 66.466 14.627 1.00 19.83 218 LEU A O 1
ATOM 1407 N N . LYS A 1 203 ? 3.550 68.654 14.332 1.00 19.99 219 LYS A N 1
ATOM 1408 C CA . LYS A 1 203 ? 3.507 68.869 15.785 1.00 22.46 219 LYS A CA 1
ATOM 1409 C C . LYS A 1 203 ? 2.268 68.167 16.339 1.00 18.44 219 LYS A C 1
ATOM 1410 O O . LYS A 1 203 ? 2.330 67.443 17.324 1.00 24.56 219 LYS A O 1
ATOM 1414 N N . ASP A 1 204 ? 1.149 68.317 15.646 1.00 19.57 220 ASP A N 1
ATOM 1415 C CA . ASP A 1 204 ? -0.097 67.648 16.109 1.00 21.28 220 ASP A CA 1
ATOM 1416 C C . ASP A 1 204 ? 0.041 66.165 15.940 1.00 17.71 220 ASP A C 1
ATOM 1417 O O . ASP A 1 204 ? -0.343 65.375 16.812 1.00 19.87 220 ASP A O 1
ATOM 1422 N N . GLU A 1 205 ? 0.617 65.780 14.810 1.00 18.88 221 GLU A N 1
ATOM 1423 C CA . GLU A 1 205 ? 0.712 64.337 14.482 1.00 18.79 221 GLU A CA 1
ATOM 1424 C C . GLU A 1 205 ? 1.602 63.597 15.446 1.00 18.49 221 GLU A C 1
ATOM 1425 O O . GLU A 1 205 ? 1.370 62.439 15.746 1.00 20.12 221 GLU A O 1
ATOM 1431 N N . MET A 1 206 ? 2.590 64.273 15.965 1.00 20.07 222 MET A N 1
ATOM 1432 C CA . MET A 1 206 ? 3.457 63.634 16.948 1.00 19.81 222 MET A CA 1
ATOM 1433 C C . MET A 1 206 ? 2.663 63.153 18.176 1.00 21.55 222 MET A C 1
ATOM 1434 O O . MET A 1 206 ? 2.920 62.085 18.718 1.00 19.13 222 MET A O 1
ATOM 1439 N N . GLY A 1 207 ? 1.659 63.921 18.560 1.00 21.67 223 GLY A N 1
ATOM 1440 C CA . GLY A 1 207 ? 0.818 63.568 19.701 1.00 22.61 223 GLY A CA 1
ATOM 1441 C C . GLY A 1 207 ? -0.056 62.393 19.375 1.00 18.71 223 GLY A C 1
ATOM 1442 O O . GLY A 1 207 ? -0.321 61.525 20.214 1.00 22.51 223 GLY A O 1
ATOM 1443 N N . ASN A 1 208 ? -0.490 62.356 18.126 1.00 21.01 224 ASN A N 1
ATOM 1444 C CA . ASN A 1 208 ? -1.311 61.238 17.651 1.00 20.52 224 ASN A CA 1
ATOM 1445 C C . ASN A 1 208 ? -0.487 59.930 17.675 1.00 18.99 224 ASN A C 1
ATOM 1446 O O . ASN A 1 208 ? -0.942 58.875 18.112 1.00 20.14 224 ASN A O 1
ATOM 1451 N N . LEU A 1 209 ? 0.754 60.046 17.229 1.00 18.64 225 LEU A N 1
ATOM 1452 C CA . LEU A 1 209 ? 1.662 58.896 17.201 1.00 17.11 225 LEU A CA 1
ATOM 1453 C C . LEU A 1 209 ? 1.994 58.443 18.604 1.00 17.73 225 LEU A C 1
ATOM 1454 O O . LEU A 1 209 ? 1.979 57.248 18.935 1.00 17.52 225 LEU A O 1
ATOM 1459 N N . ARG A 1 210 ? 2.204 59.415 19.480 1.00 17.48 226 ARG A N 1
ATOM 1460 C CA A ARG A 1 210 ? 2.576 59.102 20.862 0.50 19.78 226 ARG A CA 1
ATOM 1461 C CA B ARG A 1 210 ? 2.539 59.120 20.895 0.50 21.15 226 ARG A CA 1
ATOM 1462 C C . ARG A 1 210 ? 1.435 58.312 21.519 1.00 18.45 226 ARG A C 1
ATOM 1463 O O . ARG A 1 210 ? 1.660 57.331 22.208 1.00 21.56 226 ARG A O 1
ATOM 1478 N N . LYS A 1 211 ? 0.214 58.735 21.255 1.00 20.81 227 LYS A N 1
ATOM 1479 C CA . LYS A 1 211 ? -0.966 58.068 21.866 1.00 21.38 227 LYS A CA 1
ATOM 1480 C C . LYS A 1 211 ? -1.105 56.649 21.354 1.00 21.74 227 LYS A C 1
ATOM 1481 O O . LYS A 1 211 ? -1.342 55.691 22.118 1.00 24.47 227 LYS A O 1
ATOM 1484 N N . LEU A 1 212 ? -0.899 56.496 20.059 1.00 19.89 228 LEU A N 1
ATOM 1485 C CA . LEU A 1 212 ? -0.944 55.141 19.452 1.00 20.82 228 LEU A CA 1
ATOM 1486 C C . LEU A 1 212 ? 0.103 54.220 20.066 1.00 19.66 228 LEU A C 1
ATOM 1487 O O . LEU A 1 212 ? -0.166 53.061 20.417 1.00 21.97 228 LEU A O 1
ATOM 1492 N N . LEU A 1 213 ? 1.302 54.734 20.200 1.00 17.72 229 LEU A N 1
ATOM 1493 C CA . LEU A 1 213 ? 2.413 53.910 20.691 1.00 19.33 229 LEU A CA 1
ATOM 1494 C C . LEU A 1 213 ? 2.276 53.659 22.189 1.00 20.28 229 LEU A C 1
ATOM 1495 O O . LEU A 1 213 ? 2.625 52.591 22.681 1.00 19.50 229 LEU A O 1
ATOM 1500 N N . GLU A 1 214 ? 1.690 54.618 22.901 1.00 22.54 230 GLU A N 1
ATOM 1501 C CA . GLU A 1 214 ? 1.436 54.451 24.348 1.00 25.17 230 GLU A CA 1
ATOM 1502 C C . GLU A 1 214 ? 0.479 53.282 24.602 1.00 22.06 230 GLU A C 1
ATOM 1503 O O . GLU A 1 214 ? 0.524 52.644 25.656 1.00 27.70 230 GLU A O 1
ATOM 1509 N N . SER A 1 215 ? -0.347 52.984 23.619 1.00 22.43 231 SER A N 1
ATOM 1510 C CA . SER A 1 215 ? -1.329 51.879 23.711 1.00 24.70 231 SER A CA 1
ATOM 1511 C C . SER A 1 215 ? -0.750 50.556 23.251 1.00 25.26 231 SER A C 1
ATOM 1512 O O . SER A 1 215 ? -1.423 49.538 23.228 1.00 26.21 231 SER A O 1
ATOM 1515 N N . THR A 1 216 ? 0.520 50.600 22.888 1.00 21.41 232 THR A N 1
ATOM 1516 C CA . THR A 1 216 ? 1.190 49.477 22.213 1.00 20.23 232 THR A CA 1
ATOM 1517 C C . THR A 1 216 ? 2.396 49.030 22.986 1.00 17.61 232 THR A C 1
ATOM 1518 O O . THR A 1 216 ? 3.452 49.616 22.856 1.00 18.55 232 THR A O 1
ATOM 1522 N N . PRO A 1 217 ? 2.236 48.011 23.816 1.00 18.68 233 PRO A N 1
ATOM 1523 C CA . PRO A 1 217 ? 3.381 47.608 24.597 1.00 17.73 233 PRO A CA 1
ATOM 1524 C C . PRO A 1 217 ? 4.548 47.187 23.752 1.00 15.50 233 PRO A C 1
ATOM 1525 O O . PRO A 1 217 ? 4.399 46.440 22.816 1.00 17.85 233 PRO A O 1
ATOM 1529 N N . SER A 1 218 ? 5.733 47.657 24.135 1.00 15.98 234 SER A N 1
ATOM 1530 C CA . SER A 1 218 ? 6.996 47.235 23.493 1.00 14.25 234 SER A CA 1
ATOM 1531 C C . SER A 1 218 ? 8.115 47.316 24.530 1.00 12.59 234 SER A C 1
ATOM 1532 O O . SER A 1 218 ? 8.316 48.365 25.097 1.00 15.07 234 SER A O 1
ATOM 1535 N N . PRO A 1 219 ? 8.780 46.192 24.809 1.00 13.14 235 PRO A N 1
ATOM 1536 C CA . PRO A 1 219 ? 9.827 46.219 25.820 1.00 12.98 235 PRO A CA 1
ATOM 1537 C C . PRO A 1 219 ? 10.947 47.162 25.451 1.00 12.20 235 PRO A C 1
ATOM 1538 O O . PRO A 1 219 ? 11.324 47.285 24.307 1.00 13.44 235 PRO A O 1
ATOM 1542 N N . VAL A 1 220 ? 11.514 47.766 26.476 1.00 13.16 236 VAL A N 1
ATOM 1543 C CA . VAL A 1 220 ? 12.657 48.670 26.329 1.00 13.03 236 VAL A CA 1
ATOM 1544 C C . VAL A 1 220 ? 13.942 47.842 26.402 1.00 12.75 236 VAL A C 1
ATOM 1545 O O . VAL A 1 220 ? 14.175 47.163 27.389 1.00 15.21 236 VAL A O 1
ATOM 1549 N N . VAL A 1 221 ? 14.722 47.921 25.353 1.00 11.52 237 VAL A N 1
ATOM 1550 C CA . VAL A 1 221 ? 15.978 47.154 25.223 1.00 11.68 237 VAL A CA 1
ATOM 1551 C C . VAL A 1 221 ? 17.042 48.054 24.631 1.00 10.42 237 VAL A C 1
ATOM 1552 O O . VAL A 1 221 ? 16.737 49.127 24.108 1.00 11.10 237 VAL A O 1
ATOM 1556 N N . PHE A 1 222 ? 18.281 47.594 24.703 1.00 10.10 238 PHE A N 1
ATOM 1557 C CA . PHE A 1 222 ? 19.365 48.321 24.042 1.00 10.41 238 PHE A CA 1
ATOM 1558 C C . PHE A 1 222 ? 19.282 48.171 22.525 1.00 9.72 238 PHE A C 1
ATOM 1559 O O . PHE A 1 222 ? 19.532 47.101 22.012 1.00 11.19 238 PHE A O 1
ATOM 1567 N N . CYS A 1 223 ? 18.904 49.266 21.851 1.00 10.22 239 CYS A N 1
ATOM 1568 C CA . CYS A 1 223 ? 18.642 49.275 20.425 1.00 10.07 239 CYS A CA 1
ATOM 1569 C C . CYS A 1 223 ? 19.801 49.894 19.640 1.00 10.44 239 CYS A C 1
ATOM 1570 O O . CYS A 1 223 ? 20.425 50.849 20.076 1.00 10.79 239 CYS A O 1
ATOM 1573 N N . HIS A 1 224 ? 20.004 49.361 18.447 1.00 9.42 240 HIS A N 1
ATOM 1574 C CA . HIS A 1 224 ? 20.982 49.902 17.507 1.00 10.35 240 HIS A CA 1
ATOM 1575 C C . HIS A 1 224 ? 20.485 51.233 16.946 1.00 10.11 240 HIS A C 1
ATOM 1576 O O . HIS A 1 224 ? 21.207 52.203 16.905 1.00 11.28 240 HIS A O 1
ATOM 1583 N N . ASN A 1 225 ? 19.232 51.194 16.500 1.00 9.85 241 ASN A N 1
ATOM 1584 C CA . ASN A 1 225 ? 18.445 52.322 15.997 1.00 10.59 241 ASN A CA 1
ATOM 1585 C C . ASN A 1 225 ? 18.708 52.703 14.535 1.00 10.81 241 ASN A C 1
ATOM 1586 O O . ASN A 1 225 ? 18.099 53.624 14.017 1.00 11.36 241 ASN A O 1
ATOM 1591 N N . ASP A 1 226 ? 19.589 51.956 13.854 1.00 10.14 242 ASP A N 1
ATOM 1592 C CA . ASP A 1 226 ? 19.925 52.278 12.463 1.00 10.86 242 ASP A CA 1
ATOM 1593 C C . ASP A 1 226 ? 20.410 51.053 11.715 1.00 10.85 242 ASP A C 1
ATOM 1594 O O . ASP A 1 226 ? 21.447 51.051 11.086 1.00 11.72 242 ASP A O 1
ATOM 1599 N N . ILE A 1 227 ? 19.616 49.991 11.818 1.00 10.29 243 ILE A N 1
ATOM 1600 C CA . ILE A 1 227 ? 19.978 48.712 11.187 1.00 10.47 243 ILE A CA 1
ATOM 1601 C C . ILE A 1 227 ? 19.507 48.738 9.726 1.00 11.99 243 ILE A C 1
ATOM 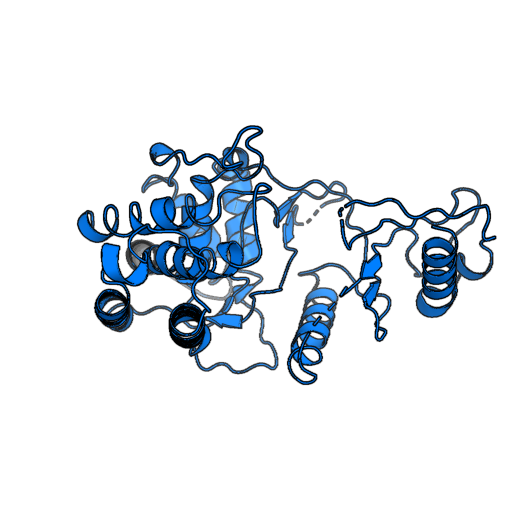1602 O O . ILE A 1 227 ? 18.516 48.104 9.321 1.00 12.43 243 ILE A O 1
ATOM 1607 N N . GLN A 1 228 ? 20.237 49.543 8.960 1.00 11.86 244 GLN A N 1
ATOM 1608 C CA . GLN A 1 228 ? 20.127 49.607 7.507 1.00 11.77 244 GLN A CA 1
ATOM 1609 C C . GLN A 1 228 ? 21.233 48.748 6.919 1.00 11.67 244 GLN A C 1
ATOM 1610 O O . GLN A 1 228 ? 22.229 48.439 7.564 1.00 12.41 244 GLN A O 1
ATOM 1616 N N . GLU A 1 229 ? 21.056 48.428 5.661 1.00 12.20 245 GLU A N 1
ATOM 1617 C CA . GLU A 1 229 ? 21.988 47.580 4.913 1.00 13.17 245 GLU A CA 1
ATOM 1618 C C . GLU A 1 229 ? 23.441 48.061 5.018 1.00 12.39 245 GLU A C 1
ATOM 1619 O O . GLU A 1 229 ? 24.368 47.269 5.097 1.00 13.83 245 GLU A O 1
ATOM 1625 N N . GLY A 1 230 ? 23.608 49.368 4.996 1.00 12.64 246 GLY A N 1
ATOM 1626 C CA . GLY A 1 230 ? 24.943 49.944 5.009 1.00 14.12 246 GLY A CA 1
ATOM 1627 C C . GLY A 1 230 ? 25.722 49.736 6.296 1.00 12.72 246 GLY A C 1
ATOM 1628 O O . GLY A 1 230 ? 26.934 49.928 6.366 1.00 14.76 246 GLY A O 1
ATOM 1629 N N . ASN A 1 231 ? 24.981 49.390 7.345 1.00 11.79 247 ASN A N 1
ATOM 1630 C CA . ASN A 1 231 ? 25.524 49.144 8.671 1.00 11.83 247 ASN A CA 1
ATOM 1631 C C . ASN A 1 231 ? 25.588 47.679 9.060 1.00 11.53 247 ASN A C 1
ATOM 1632 O O . ASN A 1 231 ? 25.886 47.327 10.188 1.00 12.20 247 ASN A O 1
ATOM 1637 N N . ILE A 1 232 ? 25.315 46.814 8.090 1.00 11.13 248 ILE A N 1
ATOM 1638 C CA . ILE A 1 232 ? 25.372 45.373 8.295 1.00 11.51 248 ILE A CA 1
ATOM 1639 C C . ILE A 1 232 ? 26.516 44.853 7.434 1.00 11.82 248 ILE A C 1
ATOM 1640 O O . ILE A 1 232 ? 26.449 44.866 6.201 1.00 12.74 248 ILE A O 1
ATOM 1645 N N . LEU A 1 233 ? 27.565 44.402 8.102 1.00 12.57 249 LEU A N 1
ATOM 1646 C CA . LEU A 1 233 ? 28.762 43.914 7.407 1.00 12.61 249 LEU A CA 1
ATOM 1647 C C . LEU A 1 233 ? 28.715 42.411 7.266 1.00 13.00 249 LEU A C 1
ATOM 1648 O O . LEU A 1 233 ? 28.585 41.675 8.244 1.00 14.45 249 LEU A O 1
ATOM 1653 N N . LEU A 1 234 ? 28.866 41.965 6.021 1.00 14.25 250 LEU A N 1
ATOM 1654 C CA . LEU A 1 234 ? 28.937 40.540 5.681 1.00 14.45 250 LEU A CA 1
ATOM 1655 C C . LEU A 1 234 ? 30.405 40.135 5.767 1.00 14.09 250 LEU A C 1
ATOM 1656 O O . LEU A 1 234 ? 31.236 40.644 5.051 1.00 16.71 250 LEU A O 1
ATOM 1661 N N . LEU A 1 235 ? 30.706 39.295 6.747 1.00 15.22 251 LEU A N 1
ATOM 1662 C CA . LEU A 1 235 ? 32.096 38.920 7.103 1.00 15.42 251 LEU A CA 1
ATOM 1663 C C . LEU A 1 235 ? 32.720 38.039 6.042 1.00 17.68 251 LEU A C 1
ATOM 1664 O O . LEU A 1 235 ? 32.100 37.136 5.525 1.00 19.68 251 LEU A O 1
ATOM 1669 N N . SER A 1 236 ? 33.988 38.303 5.755 1.00 17.92 252 SER A N 1
ATOM 1670 C CA A SER A 1 236 ? 34.748 37.415 4.855 0.50 19.76 252 SER A CA 1
ATOM 1671 C CA B SER A 1 236 ? 34.823 37.452 4.871 0.50 22.17 252 SER A CA 1
ATOM 1672 C C . SER A 1 236 ? 35.402 36.283 5.642 1.00 23.77 252 SER A C 1
ATOM 1673 O O . SER A 1 236 ? 35.828 35.287 5.074 1.00 28.50 252 SER A O 1
ATOM 1678 N N . GLU A 1 237 ? 35.470 36.442 6.945 1.00 24.90 253 GLU A N 1
ATOM 1679 C CA . GLU A 1 237 ? 36.073 35.416 7.851 1.00 27.60 253 GLU A CA 1
ATOM 1680 C C . GLU A 1 237 ? 35.122 35.011 8.984 1.00 28.73 253 GLU A C 1
ATOM 1681 O O . GLU A 1 237 ? 35.407 35.233 10.176 1.00 34.44 253 GLU A O 1
ATOM 1687 N N . PRO A 1 238 ? 33.995 34.411 8.628 1.00 26.94 254 PRO A N 1
ATOM 1688 C CA . PRO A 1 238 ? 33.034 33.984 9.653 1.00 29.12 254 PRO A CA 1
ATOM 1689 C C . PRO A 1 238 ? 33.597 32.855 10.491 1.00 31.61 254 PRO A C 1
ATOM 1690 O O . PRO A 1 238 ? 34.370 32.045 9.972 1.00 34.44 254 PRO A O 1
ATOM 1694 N N . ASP A 1 242 ? 28.470 32.835 13.178 1.00 27.32 258 ASP A N 1
ATOM 1695 C CA . ASP A 1 242 ? 28.530 34.342 13.212 1.00 23.75 258 ASP A CA 1
ATOM 1696 C C . ASP A 1 242 ? 29.042 34.840 11.854 1.00 20.03 258 ASP A C 1
ATOM 1697 O O . ASP A 1 242 ? 30.216 34.738 11.513 1.00 26.99 258 ASP A O 1
ATOM 1702 N N . SER A 1 243 ? 28.110 35.347 11.072 1.00 18.44 259 SER A N 1
ATOM 1703 C CA . SER A 1 243 ? 28.325 35.715 9.670 1.00 16.10 259 SER A CA 1
ATOM 1704 C C . SER A 1 243 ? 28.271 37.219 9.369 1.00 15.94 259 SER A C 1
ATOM 1705 O O . SER A 1 243 ? 28.679 37.666 8.292 1.00 16.44 259 SER A O 1
ATOM 1708 N N . LEU A 1 244 ? 27.727 37.964 10.311 1.00 14.16 260 LEU A N 1
ATOM 1709 C CA . LEU A 1 244 ? 27.510 39.416 10.181 1.00 13.71 260 LEU A CA 1
ATOM 1710 C C . LEU A 1 244 ? 28.058 40.131 11.359 1.00 11.84 260 LEU A C 1
ATOM 1711 O O . LEU A 1 244 ? 28.100 39.587 12.475 1.00 14.17 260 LEU A O 1
ATOM 1716 N N . MET A 1 245 ? 28.362 41.404 11.136 1.00 13.50 261 MET A N 1
ATOM 1717 C CA . MET A 1 245 ? 28.652 42.334 12.242 1.00 13.71 261 MET A CA 1
ATOM 1718 C C . MET A 1 245 ? 27.951 43.663 12.000 1.00 13.55 261 MET A C 1
ATOM 1719 O O . MET A 1 245 ? 27.986 44.169 10.874 1.00 14.52 261 MET A O 1
ATOM 1724 N N . LEU A 1 246 ? 27.321 44.193 13.039 1.00 13.12 262 LEU A N 1
ATOM 1725 C CA . LEU A 1 246 ? 26.754 45.539 12.931 1.00 12.40 262 LEU A CA 1
ATOM 1726 C C . LEU A 1 246 ? 27.815 46.570 13.236 1.00 13.63 262 LEU A C 1
ATOM 1727 O O . LEU A 1 246 ? 28.712 46.374 14.061 1.00 16.42 262 LEU A O 1
ATOM 1732 N N . VAL A 1 247 ? 27.698 47.693 12.560 1.00 11.60 263 VAL A N 1
ATOM 1733 C CA . VAL A 1 247 ? 28.488 48.870 12.852 1.00 12.32 263 VAL A CA 1
ATOM 1734 C C . VAL A 1 247 ? 27.575 50.084 12.944 1.00 11.43 263 VAL A C 1
ATOM 1735 O O . VAL A 1 247 ? 26.378 50.003 12.639 1.00 11.97 263 VAL A O 1
ATOM 1739 N N . ASP A 1 248 ? 28.178 51.206 13.305 1.00 12.88 264 ASP A N 1
ATOM 1740 C CA . ASP A 1 248 ? 27.551 52.544 13.360 1.00 12.63 264 ASP A CA 1
ATOM 1741 C C . ASP A 1 248 ? 26.573 52.678 14.499 1.00 11.41 264 ASP A C 1
ATOM 1742 O O . ASP A 1 248 ? 25.374 52.466 14.326 1.00 12.35 264 ASP A O 1
ATOM 1747 N N . PHE A 1 249 ? 27.102 53.009 15.662 1.00 11.50 265 PHE A N 1
ATOM 1748 C CA . PHE A 1 249 ? 26.320 53.060 16.891 1.00 11.08 265 PHE A CA 1
ATOM 1749 C C . PHE A 1 249 ? 25.970 54.517 17.262 1.00 11.28 265 PHE A C 1
ATOM 1750 O O . PHE A 1 249 ? 25.626 54.809 18.405 1.00 12.50 265 PHE A O 1
ATOM 1758 N N . GLU A 1 250 ? 25.981 55.378 16.250 1.00 12.10 266 GLU A N 1
ATOM 1759 C CA . GLU A 1 250 ? 25.683 56.797 16.471 1.00 13.14 266 GLU A CA 1
ATOM 1760 C C . GLU A 1 250 ? 24.375 57.013 17.183 1.00 12.88 266 GLU A C 1
ATOM 1761 O O . GLU A 1 250 ? 24.243 57.924 17.999 1.00 14.27 266 GLU A O 1
ATOM 1767 N N . TYR A 1 251 ? 23.381 56.233 16.833 1.00 10.83 267 TYR A N 1
ATOM 1768 C CA . TYR A 1 251 ? 22.003 56.438 17.313 1.00 11.37 267 TYR A CA 1
ATOM 1769 C C . TYR A 1 251 ? 21.565 55.482 18.406 1.00 10.92 267 TYR A C 1
ATOM 1770 O O . TYR A 1 251 ? 20.438 55.542 18.872 1.00 11.89 267 TYR A O 1
ATOM 1779 N N . SER A 1 252 ? 22.458 54.615 18.818 1.00 11.09 268 SER A N 1
ATOM 1780 C CA . SER A 1 252 ? 22.077 53.533 19.745 1.00 10.49 268 SER A CA 1
ATOM 1781 C C . SER A 1 252 ? 21.750 54.007 21.137 1.00 11.58 268 SER A C 1
ATOM 1782 O O . SER A 1 252 ? 22.360 54.946 21.641 1.00 12.73 268 SER A O 1
ATOM 1785 N N . SER A 1 253 ? 20.749 53.361 21.741 1.00 10.57 269 SER A N 1
ATOM 1786 C CA . SER A 1 253 ? 20.193 53.768 23.035 1.00 11.20 269 SER A CA 1
ATOM 1787 C C . SER A 1 253 ? 19.209 52.742 23.498 1.00 11.98 269 SER A C 1
ATOM 1788 O O . SER A 1 253 ? 18.707 51.949 22.726 1.00 11.78 269 SER A O 1
ATOM 1791 N N . TYR A 1 254 ? 18.882 52.795 24.760 1.00 11.23 270 TYR A N 1
ATOM 1792 C CA . TYR A 1 254 ? 17.705 52.076 25.235 1.00 10.22 270 TYR A CA 1
ATOM 1793 C C . TYR A 1 254 ? 16.466 52.708 24.615 1.00 11.25 270 TYR A C 1
ATOM 1794 O O . TYR A 1 254 ? 16.247 53.922 24.685 1.00 12.77 270 TYR A O 1
ATOM 1803 N N . ASN A 1 255 ? 15.660 51.862 24.012 1.00 10.37 271 ASN A N 1
ATOM 1804 C CA . ASN A 1 255 ? 14.510 52.289 23.211 1.00 10.73 271 ASN A CA 1
ATOM 1805 C C . ASN A 1 255 ? 13.557 51.111 23.075 1.00 9.81 271 ASN A C 1
ATOM 1806 O O . ASN A 1 255 ? 13.869 49.979 23.442 1.00 11.57 271 ASN A O 1
ATOM 1811 N N . TYR A 1 256 ? 12.412 51.366 22.482 1.00 11.32 272 TYR A N 1
ATOM 1812 C CA . TYR A 1 256 ? 11.404 50.326 22.263 1.00 11.29 272 TYR A CA 1
ATOM 1813 C C . TYR A 1 256 ? 11.878 49.351 21.202 1.00 11.04 272 TYR A C 1
ATOM 1814 O O . TYR A 1 256 ? 12.263 49.739 20.120 1.00 11.78 272 TYR A O 1
ATOM 1823 N N . ARG A 1 257 ? 11.838 48.074 21.539 1.00 10.36 273 ARG A N 1
ATOM 1824 C CA A ARG A 1 257 ? 12.158 46.969 20.611 0.50 11.19 273 ARG A CA 1
ATOM 1825 C CA B ARG A 1 257 ? 12.287 47.070 20.582 0.50 12.65 273 ARG A CA 1
ATOM 1826 C C . ARG A 1 257 ? 11.533 47.181 19.261 1.00 11.40 273 ARG A C 1
ATOM 1827 O O . ARG A 1 257 ? 12.115 46.936 18.203 1.00 11.49 273 ARG A O 1
ATOM 1842 N N . GLY A 1 258 ? 10.284 47.598 19.309 1.00 11.69 274 GLY A N 1
ATOM 1843 C CA . GLY A 1 258 ? 9.485 47.714 18.095 1.00 11.12 274 GLY A CA 1
ATOM 1844 C C . GLY A 1 258 ? 10.087 48.689 17.100 1.00 11.32 274 GLY A C 1
ATOM 1845 O O . GLY A 1 258 ? 9.919 48.533 15.903 1.00 11.87 274 GLY A O 1
ATOM 1846 N N . PHE A 1 259 ? 10.714 49.741 17.618 1.00 10.94 275 PHE A N 1
ATOM 1847 C CA . PHE A 1 259 ? 11.368 50.717 16.752 1.00 10.29 275 PHE A CA 1
ATOM 1848 C C . PHE A 1 259 ? 12.532 50.087 15.983 1.00 10.30 275 PHE A C 1
ATOM 1849 O O . PHE A 1 259 ? 12.672 50.295 14.768 1.00 10.59 275 PHE A O 1
ATOM 1857 N N . ASP A 1 260 ? 13.354 49.298 16.673 1.00 10.20 276 ASP A N 1
ATOM 1858 C CA . ASP A 1 260 ? 14.519 48.742 15.981 1.00 10.28 276 ASP A CA 1
ATOM 1859 C C . ASP A 1 260 ? 14.063 47.806 14.862 1.00 10.45 276 ASP A C 1
ATOM 1860 O O . ASP A 1 260 ? 14.592 47.833 13.744 1.00 10.64 276 ASP A O 1
ATOM 1865 N N . ILE A 1 261 ? 13.080 46.954 15.162 1.00 10.76 277 ILE A N 1
ATOM 1866 C CA . ILE A 1 261 ? 12.578 46.023 14.133 1.00 10.64 277 ILE A CA 1
ATOM 1867 C C . ILE A 1 261 ? 11.853 46.765 13.005 1.00 11.30 277 ILE A C 1
ATOM 1868 O O . ILE A 1 261 ? 12.113 46.550 11.840 1.00 11.41 277 ILE A O 1
ATOM 1873 N N . GLY A 1 262 ? 10.939 47.641 13.374 1.00 10.78 278 GLY A N 1
ATOM 1874 C CA . GLY A 1 262 ? 10.163 48.377 12.394 1.00 11.28 278 GLY A CA 1
ATOM 1875 C C . GLY A 1 262 ? 11.030 49.247 11.535 1.00 10.32 278 GLY A C 1
ATOM 1876 O O . GLY A 1 262 ? 10.817 49.355 10.345 1.00 10.41 278 GLY A O 1
ATOM 1877 N N . ASN A 1 263 ? 12.027 49.849 12.134 1.00 10.59 279 ASN A N 1
ATOM 1878 C CA . ASN A 1 263 ? 12.975 50.634 11.351 1.00 9.78 279 ASN A CA 1
ATOM 1879 C C . ASN A 1 263 ? 13.718 49.785 10.332 1.00 9.90 279 ASN A C 1
ATOM 1880 O O . ASN A 1 263 ? 13.916 50.191 9.178 1.00 10.72 279 ASN A O 1
ATOM 1885 N N . HIS A 1 264 ? 14.158 48.602 10.755 1.00 10.31 280 HIS A N 1
ATOM 1886 C CA . HIS A 1 264 ? 14.802 47.705 9.818 1.00 9.87 280 HIS A CA 1
ATOM 1887 C C . HIS A 1 264 ? 13.879 47.351 8.659 1.00 10.59 280 HIS A C 1
ATOM 1888 O O . HIS A 1 264 ? 14.298 47.331 7.513 1.00 11.40 280 HIS A O 1
ATOM 1895 N N . PHE A 1 265 ? 12.628 47.064 8.956 1.00 10.68 281 PHE A N 1
ATOM 1896 C CA . PHE A 1 265 ? 11.678 46.723 7.872 1.00 11.87 281 PHE A CA 1
ATOM 1897 C C . PHE A 1 265 ? 11.538 47.913 6.900 1.00 11.13 281 PHE A C 1
ATOM 1898 O O . PHE A 1 265 ? 11.445 47.727 5.710 1.00 12.04 281 PHE A O 1
ATOM 1906 N N . CYS A 1 266 ? 11.412 49.122 7.435 1.00 10.64 282 CYS A N 1
ATOM 1907 C CA . CYS A 1 266 ? 11.341 50.315 6.563 1.00 11.11 282 CYS A CA 1
ATOM 1908 C C . CYS A 1 266 ? 12.531 50.392 5.610 1.00 11.33 282 CYS A C 1
ATOM 1909 O O . CYS A 1 266 ? 12.405 50.841 4.480 1.00 12.25 282 CYS A O 1
ATOM 1912 N N . GLU A 1 267 ? 13.682 49.959 6.077 1.00 10.90 283 GLU A N 1
ATOM 1913 C CA . GLU A 1 267 ? 14.896 50.059 5.275 1.00 11.55 283 GLU A CA 1
ATOM 1914 C C . GLU A 1 267 ? 14.882 49.176 4.053 1.00 12.06 283 GLU A C 1
ATOM 1915 O O . GLU A 1 267 ? 15.696 49.372 3.132 1.00 12.67 283 GLU A O 1
ATOM 1921 N N . TRP A 1 268 ? 13.993 48.205 4.046 1.00 11.67 284 TRP A N 1
ATOM 1922 C CA . TRP A 1 268 ? 13.873 47.342 2.864 1.00 11.65 284 TRP A CA 1
ATOM 1923 C C . TRP A 1 268 ? 13.416 48.163 1.622 1.00 12.01 284 TRP A C 1
ATOM 1924 O O . TRP A 1 268 ? 13.581 47.751 0.501 1.00 13.20 284 TRP A O 1
ATOM 1935 N N . VAL A 1 269 ? 12.808 49.295 1.889 1.00 11.76 285 VAL A N 1
ATOM 1936 C CA . VAL A 1 269 ? 12.208 50.163 0.858 1.00 13.40 285 VAL A CA 1
ATOM 1937 C C . VAL A 1 269 ? 13.191 51.139 0.228 1.00 12.60 285 VAL A C 1
ATOM 1938 O O . VAL A 1 269 ? 13.032 51.527 -0.915 1.00 14.29 285 VAL A O 1
ATOM 1942 N N . TYR A 1 270 ? 14.229 51.491 0.972 1.00 13.12 286 TYR A N 1
ATOM 1943 C CA . TYR A 1 270 ? 15.119 52.603 0.558 1.00 15.06 286 TYR A CA 1
ATOM 1944 C C . TYR A 1 270 ? 16.520 52.142 0.273 1.00 13.92 286 TYR A C 1
ATOM 1945 O O . TYR A 1 270 ? 17.156 51.460 1.090 1.00 14.37 286 TYR A O 1
ATOM 1954 N N . ASP A 1 271 ? 16.953 52.595 -0.908 1.00 13.76 287 ASP A N 1
ATOM 1955 C CA . ASP A 1 271 ? 18.316 52.383 -1.425 1.00 14.58 287 ASP A CA 1
ATOM 1956 C C . ASP A 1 271 ? 19.020 53.725 -1.554 1.00 15.41 287 ASP A C 1
ATOM 1957 O O . ASP A 1 271 ? 18.616 54.572 -2.307 1.00 17.16 287 ASP A O 1
ATOM 1962 N N . TYR A 1 272 ? 20.081 53.876 -0.791 1.00 14.17 288 TYR A N 1
ATOM 1963 C CA . TYR A 1 272 ? 20.819 55.145 -0.719 1.00 14.60 288 TYR A CA 1
ATOM 1964 C C . TYR A 1 272 ? 22.018 55.158 -1.635 1.00 15.97 288 TYR A C 1
ATOM 1965 O O . TYR A 1 272 ? 22.888 56.025 -1.514 1.00 17.56 288 TYR A O 1
ATOM 1974 N N . THR A 1 273 ? 22.036 54.223 -2.579 1.00 17.56 289 THR A N 1
ATOM 1975 C CA . THR A 1 273 ? 23.153 54.142 -3.555 1.00 18.57 289 THR A CA 1
ATOM 1976 C C . THR A 1 273 ? 22.716 54.578 -4.950 1.00 19.63 289 THR A C 1
ATOM 1977 O O . THR A 1 273 ? 23.472 54.513 -5.923 1.00 21.45 289 THR A O 1
ATOM 1981 N N . HIS A 1 274 ? 21.498 55.047 -5.037 1.00 18.63 290 HIS A N 1
ATOM 1982 C CA . HIS A 1 274 ? 20.923 55.506 -6.325 1.00 20.30 290 HIS A CA 1
ATOM 1983 C C . HIS A 1 274 ? 21.774 56.612 -6.909 1.00 19.76 290 HIS A C 1
ATOM 1984 O O . HIS A 1 274 ? 22.177 57.523 -6.224 1.00 20.32 290 HIS A O 1
ATOM 1991 N N . GLU A 1 275 ? 22.045 56.525 -8.203 1.00 23.68 291 GLU A N 1
ATOM 1992 C CA . GLU A 1 275 ? 23.122 57.350 -8.824 1.00 23.87 291 GLU A CA 1
ATOM 1993 C C . GLU A 1 275 ? 22.716 58.694 -9.412 1.00 24.50 291 GLU A C 1
ATOM 1994 O O . GLU A 1 275 ? 23.553 59.439 -9.917 1.00 28.82 291 GLU A O 1
ATOM 1997 N N . GLU A 1 276 ? 21.437 58.983 -9.355 1.00 23.88 292 GLU A N 1
ATOM 1998 C CA . GLU A 1 276 ? 20.891 60.274 -9.790 1.00 25.21 292 GLU A CA 1
ATOM 1999 C C . GLU A 1 276 ? 20.157 60.926 -8.665 1.00 22.64 292 GLU A C 1
ATOM 2000 O O . GLU A 1 276 ? 19.628 60.264 -7.792 1.00 22.50 292 GLU A O 1
ATOM 2003 N N . TRP A 1 277 ? 20.123 62.244 -8.707 1.00 21.31 293 TRP A N 1
ATOM 2004 C CA . TRP A 1 277 ? 19.351 63.040 -7.740 1.00 20.82 293 TRP A CA 1
ATOM 2005 C C . TRP A 1 277 ? 17.937 62.463 -7.653 1.00 20.56 293 TRP A C 1
ATOM 2006 O O . TRP A 1 277 ? 17.291 62.256 -8.682 1.00 22.58 293 TRP A O 1
ATOM 2017 N N . PRO A 1 278 ? 17.414 62.258 -6.433 1.00 18.89 294 PRO A N 1
ATOM 2018 C CA . PRO A 1 278 ? 17.878 62.751 -5.152 1.00 18.76 294 PRO A CA 1
ATOM 2019 C C . PRO A 1 278 ? 18.845 61.856 -4.412 1.00 16.03 294 PRO A C 1
ATOM 2020 O O . PRO A 1 278 ? 19.164 62.108 -3.257 1.00 16.21 294 PRO A O 1
ATOM 2024 N N . PHE A 1 279 ? 19.328 60.861 -5.124 1.00 17.37 295 PHE A N 1
ATOM 2025 C CA . PHE A 1 279 ? 20.421 59.961 -4.667 1.00 16.21 295 PHE A CA 1
ATOM 2026 C C . PHE A 1 279 ? 19.942 58.918 -3.628 1.00 16.80 295 PHE A C 1
ATOM 2027 O O . PHE A 1 279 ? 20.732 58.237 -2.964 1.00 17.09 295 PHE A O 1
ATOM 2035 N N . TYR A 1 280 ? 18.625 58.765 -3.590 1.00 15.86 296 TYR A N 1
ATOM 2036 C CA . TYR A 1 280 ? 17.996 57.562 -2.996 1.00 13.92 296 TYR A CA 1
ATOM 2037 C C . TYR A 1 280 ? 16.867 57.159 -3.910 1.00 14.94 296 TYR A C 1
ATOM 2038 O O . TYR A 1 280 ? 16.390 57.960 -4.715 1.00 17.32 296 TYR A O 1
ATOM 2047 N N . LYS A 1 281 ? 16.468 55.919 -3.772 1.00 15.32 297 LYS A N 1
ATOM 2048 C CA . LYS A 1 281 ? 15.267 55.416 -4.407 1.00 16.10 297 LYS A CA 1
ATOM 2049 C C . LYS A 1 281 ? 14.429 54.620 -3.456 1.00 16.14 297 LYS A C 1
ATOM 2050 O O . LYS A 1 281 ? 14.935 53.756 -2.742 1.00 17.08 297 LYS A O 1
ATOM 2054 N N . ALA A 1 282 ? 13.144 54.928 -3.474 1.00 15.82 298 ALA A N 1
ATOM 2055 C CA . ALA A 1 282 ? 12.110 54.186 -2.710 1.00 16.83 298 ALA A CA 1
ATOM 2056 C C . ALA A 1 282 ? 11.343 53.217 -3.599 1.00 18.15 298 ALA A C 1
ATOM 2057 O O . ALA A 1 282 ? 10.872 53.558 -4.690 1.00 20.92 298 ALA A O 1
ATOM 2059 N N . ARG A 1 283 ? 11.236 52.001 -3.101 1.00 17.13 299 ARG A N 1
ATOM 2060 C CA . ARG A 1 283 ? 10.429 50.949 -3.715 1.00 17.63 299 ARG A CA 1
ATOM 2061 C C . ARG A 1 283 ? 9.406 50.424 -2.686 1.00 17.60 299 ARG A C 1
ATOM 2062 O O . ARG A 1 283 ? 9.683 49.471 -1.944 1.00 15.81 299 ARG A O 1
ATOM 2067 N N . PRO A 1 284 ? 8.242 51.076 -2.599 1.00 19.27 300 PRO A N 1
ATOM 2068 C CA . PRO A 1 284 ? 7.325 50.764 -1.509 1.00 18.42 300 PRO A CA 1
ATOM 2069 C C . PRO A 1 284 ? 6.871 49.326 -1.475 1.00 17.96 300 PRO A C 1
ATOM 2070 O O . PRO A 1 284 ? 6.615 48.826 -0.409 1.00 18.39 300 PRO A O 1
ATOM 2074 N N . THR A 1 285 ? 6.814 48.657 -2.624 1.00 18.46 301 THR A N 1
ATOM 2075 C CA . THR A 1 285 ? 6.354 47.259 -2.649 1.00 20.18 301 THR A CA 1
ATOM 2076 C C . THR A 1 285 ? 7.384 46.316 -2.082 1.00 18.54 301 THR A C 1
ATOM 2077 O O . THR A 1 285 ? 7.103 45.121 -1.867 1.00 20.70 301 THR A O 1
ATOM 2081 N N . ASP A 1 286 ? 8.574 46.851 -1.808 1.00 15.97 302 ASP A N 1
ATOM 2082 C CA . ASP A 1 286 ? 9.648 46.017 -1.205 1.00 15.32 302 ASP A CA 1
ATOM 2083 C C . ASP A 1 286 ? 9.562 45.951 0.343 1.00 15.33 302 ASP A C 1
ATOM 2084 O O . ASP A 1 286 ? 10.322 45.246 0.989 1.00 15.83 302 ASP A O 1
ATOM 2089 N N . TYR A 1 287 ? 8.637 46.704 0.911 1.00 14.08 303 TYR A N 1
ATOM 2090 C CA . TYR A 1 287 ? 8.375 46.550 2.359 1.00 13.63 303 TYR A CA 1
ATOM 2091 C C . TYR A 1 287 ? 8.041 45.062 2.598 1.00 14.66 303 TYR A C 1
ATOM 2092 O O . TYR A 1 287 ? 7.332 44.447 1.774 1.00 16.46 303 TYR A O 1
ATOM 2101 N N . PRO A 1 288 ? 8.493 44.483 3.718 1.00 12.75 304 PRO A N 1
ATOM 2102 C CA . PRO A 1 288 ? 8.247 43.055 3.885 1.00 13.53 304 PRO A CA 1
ATOM 2103 C C . PRO A 1 288 ? 6.776 42.705 3.971 1.00 14.49 304 PRO A C 1
ATOM 2104 O O . PRO A 1 288 ? 5.987 43.391 4.621 1.00 15.81 304 PRO A O 1
ATOM 2108 N N . THR A 1 289 ? 6.440 41.616 3.283 1.00 15.53 305 THR A N 1
ATOM 2109 C CA . THR A 1 289 ? 5.085 41.020 3.387 1.00 18.35 305 THR A CA 1
ATOM 2110 C C . THR A 1 289 ? 4.878 40.475 4.794 1.00 14.91 305 THR A C 1
ATOM 2111 O O . THR A 1 289 ? 5.816 40.347 5.591 1.00 15.51 305 THR A O 1
ATOM 2115 N N . GLN A 1 290 ? 3.656 40.102 5.085 1.00 17.62 306 GLN A N 1
ATOM 2116 C CA A GLN A 1 290 ? 3.375 39.498 6.385 0.50 17.33 306 GLN A CA 1
ATOM 2117 C CA B GLN A 1 290 ? 3.332 39.445 6.354 0.50 18.51 306 GLN A CA 1
ATOM 2118 C C . GLN A 1 290 ? 4.246 38.265 6.609 1.00 17.48 306 GLN A C 1
ATOM 2119 O O . GLN A 1 290 ? 4.788 38.075 7.692 1.00 16.46 306 GLN A O 1
ATOM 2130 N N . GLU A 1 291 ? 4.403 37.472 5.592 1.00 18.14 307 GLU A N 1
ATOM 2131 C CA A GLU A 1 291 ? 5.193 36.240 5.697 0.50 17.95 307 GLU A CA 1
ATOM 2132 C CA B GLU A 1 291 ? 5.198 36.245 5.682 0.50 17.12 307 GLU A CA 1
ATOM 2133 C C . GLU A 1 291 ? 6.668 36.595 5.951 1.00 15.86 307 GLU A C 1
ATOM 2134 O O . GLU A 1 291 ? 7.352 35.966 6.764 1.00 15.69 307 GLU A O 1
ATOM 2145 N N . GLN A 1 292 ? 7.156 37.605 5.248 1.00 14.22 308 GLN A N 1
ATOM 2146 C CA . GLN A 1 292 ? 8.564 38.019 5.433 1.00 13.88 308 GLN A CA 1
ATOM 2147 C C . GLN A 1 292 ? 8.773 38.584 6.845 1.00 13.88 308 GLN A C 1
ATOM 2148 O O . GLN A 1 292 ? 9.788 38.340 7.506 1.00 14.20 308 GLN A O 1
ATOM 2154 N N . GLN A 1 293 ? 7.788 39.345 7.307 1.00 14.32 309 GLN A N 1
ATOM 2155 C CA A GLN A 1 293 ? 7.791 39.898 8.682 0.50 13.58 309 GLN A CA 1
ATOM 2156 C CA B GLN A 1 293 ? 7.849 39.875 8.674 0.50 14.46 309 GLN A CA 1
ATOM 2157 C C . GLN A 1 293 ? 7.849 38.780 9.723 1.00 13.70 309 GLN A C 1
ATOM 2158 O O . GLN A 1 293 ? 8.641 38.816 10.665 1.00 14.35 309 GLN A O 1
ATOM 2169 N N . LEU A 1 294 ? 6.995 37.802 9.529 1.00 15.76 310 LEU A N 1
ATOM 2170 C CA . LEU A 1 294 ? 6.889 36.661 10.482 1.00 15.27 310 LEU A CA 1
ATOM 2171 C C . LEU A 1 294 ? 8.144 35.802 10.481 1.00 14.16 310 LEU A C 1
ATOM 2172 O O . LEU A 1 294 ? 8.602 35.356 11.503 1.00 15.00 310 LEU A O 1
ATOM 2177 N N . HIS A 1 295 ? 8.735 35.632 9.311 1.00 14.12 311 HIS A N 1
ATOM 2178 C CA . HIS A 1 295 ? 10.012 34.898 9.212 1.00 15.03 311 HIS A CA 1
ATOM 2179 C C . HIS A 1 295 ? 11.067 35.571 10.091 1.00 13.61 311 HIS A C 1
ATOM 2180 O O . HIS A 1 295 ? 11.757 34.952 10.895 1.00 15.65 311 HIS A O 1
ATOM 2187 N N . PHE A 1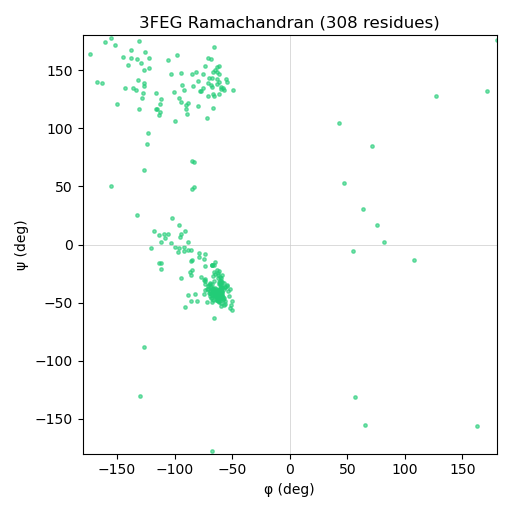 296 ? 11.154 36.877 9.950 1.00 13.03 312 PHE A N 1
ATOM 2188 C CA . PHE A 1 296 ? 12.131 37.648 10.724 1.00 12.52 312 PHE A CA 1
ATOM 2189 C C . PHE A 1 296 ? 11.838 37.506 12.212 1.00 13.14 312 PHE A C 1
ATOM 2190 O O . PHE A 1 296 ? 12.731 37.272 13.036 1.00 13.15 312 PHE A O 1
ATOM 2198 N N . ILE A 1 297 ? 10.578 37.722 12.542 1.00 13.59 313 ILE A N 1
ATOM 2199 C CA . ILE A 1 297 ? 10.105 37.697 13.934 1.00 13.48 313 ILE A CA 1
ATOM 2200 C C . ILE A 1 297 ? 10.340 36.338 14.615 1.00 14.31 313 ILE A C 1
ATOM 2201 O O . ILE A 1 297 ? 10.758 36.277 15.767 1.00 14.37 313 ILE A O 1
ATOM 2206 N N . ARG A 1 298 ? 10.116 35.268 13.889 1.00 14.92 314 ARG A N 1
ATOM 2207 C CA . ARG A 1 298 ? 10.373 33.916 14.431 1.00 15.31 314 ARG A CA 1
ATOM 2208 C C . ARG A 1 298 ? 11.836 33.746 14.817 1.00 15.62 314 ARG A C 1
ATOM 2209 O O . ARG A 1 298 ? 12.165 33.254 15.884 1.00 15.56 314 ARG A O 1
ATOM 2217 N N . HIS A 1 299 ? 12.728 34.197 13.950 1.00 13.46 315 HIS A N 1
ATOM 2218 C CA . HIS A 1 299 ? 14.160 34.087 14.224 1.00 13.31 315 HIS A CA 1
ATOM 2219 C C . HIS A 1 299 ? 14.614 35.051 15.332 1.00 13.24 315 HIS A C 1
ATOM 2220 O O . HIS A 1 299 ? 15.439 34.704 16.199 1.00 14.00 315 HIS A O 1
ATOM 2227 N N . TYR A 1 300 ? 14.037 36.245 15.330 1.00 11.68 316 TYR A N 1
ATOM 2228 C CA . TYR A 1 300 ? 14.317 37.213 16.384 1.00 12.30 316 TYR A CA 1
ATOM 2229 C C . TYR A 1 300 ? 13.966 36.581 17.744 1.00 11.88 316 TYR A C 1
ATOM 2230 O O . TYR A 1 300 ? 14.737 36.597 18.705 1.00 11.81 316 TYR A O 1
ATOM 2239 N N . LEU A 1 301 ? 12.753 36.057 17.825 1.00 12.80 317 LEU A N 1
ATOM 2240 C CA . LEU A 1 301 ? 12.242 35.536 19.110 1.00 13.01 317 LEU A CA 1
ATOM 2241 C C . LEU A 1 301 ? 12.975 34.259 19.549 1.00 14.01 317 LEU A C 1
ATOM 2242 O O . LEU A 1 301 ? 13.189 34.011 20.730 1.00 15.03 317 LEU A O 1
ATOM 2247 N N . ALA A 1 302 ? 13.382 33.466 18.580 1.00 13.51 318 ALA A N 1
ATOM 2248 C CA . ALA A 1 302 ? 14.170 32.255 18.876 1.00 14.70 318 ALA A CA 1
ATOM 2249 C C . ALA A 1 302 ? 15.446 32.617 19.661 1.00 15.32 318 ALA A C 1
ATOM 2250 O O . ALA A 1 302 ? 15.829 31.941 20.616 1.00 18.50 318 ALA A O 1
ATOM 2252 N N . GLU A 1 303 ? 16.047 33.742 19.297 1.00 12.92 319 GLU A N 1
ATOM 2253 C CA . GLU A 1 303 ? 17.250 34.207 19.960 1.00 13.55 319 GLU A CA 1
ATOM 2254 C C . GLU A 1 303 ? 16.901 34.904 21.273 1.00 15.09 319 GLU A C 1
ATOM 2255 O O . GLU A 1 303 ? 17.508 34.632 22.322 1.00 15.37 319 GLU A O 1
ATOM 2261 N N . ALA A 1 304 ? 15.942 35.818 21.213 1.00 13.69 320 ALA A N 1
ATOM 2262 C CA . ALA A 1 304 ? 15.555 36.615 22.389 1.00 14.94 320 ALA A CA 1
ATOM 2263 C C . ALA A 1 304 ? 15.067 35.765 23.548 1.00 13.84 320 ALA A C 1
ATOM 2264 O O . ALA A 1 304 ? 15.302 36.098 24.709 1.00 17.65 320 ALA A O 1
ATOM 2266 N N . LYS A 1 305 ? 14.391 34.672 23.218 1.00 14.80 321 LYS A N 1
ATOM 2267 C CA . LYS A 1 305 ? 13.714 33.797 24.208 1.00 16.60 321 LYS A CA 1
ATOM 2268 C C . LYS A 1 305 ? 14.442 32.484 24.400 1.00 16.74 321 LYS A C 1
ATOM 2269 O O . LYS A 1 305 ? 13.912 31.525 24.970 1.00 18.31 321 LYS A O 1
ATOM 2275 N N A LYS A 1 306 ? 15.678 32.412 23.926 0.50 17.52 322 LYS A N 1
ATOM 2276 N N B LYS A 1 306 ? 15.696 32.477 23.968 0.50 17.59 322 LYS A N 1
ATOM 2277 C CA A LYS A 1 306 ? 16.356 31.086 23.908 0.50 19.36 322 LYS A CA 1
ATOM 2278 C CA B LYS A 1 306 ? 16.526 31.289 24.143 0.50 19.96 322 LYS A CA 1
ATOM 2279 C C A LYS A 1 306 ? 16.492 30.441 25.308 0.50 20.02 322 LYS A C 1
ATOM 2280 C C B LYS A 1 306 ? 16.614 30.957 25.630 0.50 20.38 322 LYS A C 1
ATOM 2281 O O A LYS A 1 306 ? 16.559 29.222 25.420 0.50 21.17 322 LYS A O 1
ATOM 2282 O O B LYS A 1 306 ? 16.725 31.838 26.467 0.50 20.15 322 LYS A O 1
ATOM 2293 N N A GLY A 1 307 ? 16.496 31.248 26.354 0.50 20.66 323 GLY A N 1
ATOM 2294 N N B GLY A 1 307 ? 16.564 29.688 25.960 0.50 23.36 323 GLY A N 1
ATOM 2295 C CA A GLY A 1 307 ? 16.689 30.719 27.721 0.50 22.22 323 GLY A CA 1
ATOM 2296 C CA B GLY A 1 307 ? 16.632 29.322 27.352 0.50 24.79 323 GLY A CA 1
ATOM 2297 C C A GLY A 1 307 ? 15.399 30.324 28.394 0.50 24.71 323 GLY A C 1
ATOM 2298 C C B GLY A 1 307 ? 15.358 29.574 28.163 0.50 26.75 323 GLY A C 1
ATOM 2299 O O A GLY A 1 307 ? 15.342 30.134 29.600 0.50 26.37 323 GLY A O 1
ATOM 2300 O O B GLY A 1 307 ? 15.287 29.106 29.291 0.50 29.66 323 GLY A O 1
ATOM 2301 N N . GLU A 1 308 ? 14.347 30.283 27.606 1.00 24.78 324 GLU A N 1
ATOM 2302 C CA . GLU A 1 308 ? 12.980 30.133 28.179 1.00 21.86 324 GLU A CA 1
ATOM 2303 C C . GLU A 1 308 ? 12.241 28.969 27.648 1.00 20.27 324 GLU A C 1
ATOM 2304 O O . GLU A 1 308 ? 12.455 28.543 26.545 1.00 25.87 324 GLU A O 1
ATOM 2310 N N . THR A 1 309 ? 11.386 28.420 28.515 1.00 19.89 325 THR A N 1
ATOM 2311 C CA . THR A 1 309 ? 10.567 27.290 28.159 1.00 17.67 325 THR A CA 1
ATOM 2312 C C . THR A 1 309 ? 9.177 27.736 27.816 1.00 17.87 325 THR A C 1
ATOM 2313 O O . THR A 1 309 ? 8.385 28.124 28.663 1.00 19.77 325 THR A O 1
ATOM 2317 N N . LEU A 1 310 ? 8.901 27.693 26.538 1.00 19.30 326 LEU A N 1
ATOM 2318 C CA . LEU A 1 310 ? 7.636 28.166 25.996 1.00 20.16 326 LEU A CA 1
ATOM 2319 C C . LEU A 1 310 ? 6.983 27.106 25.168 1.00 21.92 326 LEU A C 1
ATOM 2320 O O . LEU A 1 310 ? 7.620 26.402 24.387 1.00 24.06 326 LEU A O 1
ATOM 2325 N N . SER A 1 311 ? 5.696 27.016 25.349 1.00 20.24 327 SER A N 1
ATOM 2326 C CA . SER A 1 311 ? 4.860 26.168 24.490 1.00 22.20 327 SER A CA 1
ATOM 2327 C C . SER A 1 311 ? 4.730 26.766 23.102 1.00 20.94 327 SER A C 1
ATOM 2328 O O . SER A 1 311 ? 4.909 27.988 22.876 1.00 22.20 327 SER A O 1
ATOM 2331 N N . GLN A 1 312 ? 4.360 25.913 22.167 1.00 23.47 328 GLN A N 1
ATOM 2332 C CA . GLN A 1 312 ? 4.087 26.385 20.785 1.00 23.20 328 GLN A CA 1
ATOM 2333 C C . GLN A 1 312 ? 3.033 27.475 20.788 1.00 23.38 328 GLN A C 1
ATOM 2334 O O . GLN A 1 312 ? 3.115 28.439 20.050 1.00 23.58 328 GLN A O 1
ATOM 2338 N N . GLU A 1 313 ? 2.060 27.332 21.670 1.00 22.50 329 GLU A N 1
ATOM 2339 C CA . GLU A 1 313 ? 0.954 28.287 21.761 1.00 23.24 329 GLU A CA 1
ATOM 2340 C C . GLU A 1 313 ? 1.441 29.656 22.268 1.00 20.77 329 GLU A C 1
ATOM 2341 O O . GLU A 1 313 ? 1.066 30.716 21.753 1.00 22.30 329 GLU A O 1
ATOM 2347 N N . GLU A 1 314 ? 2.292 29.616 23.272 1.00 20.12 330 GLU A N 1
ATOM 2348 C CA . GLU A 1 314 ? 2.834 30.876 23.849 1.00 19.72 330 GLU A CA 1
ATOM 2349 C C . GLU A 1 314 ? 3.734 31.560 22.849 1.00 19.55 330 GLU A C 1
ATOM 2350 O O . GLU A 1 314 ? 3.734 32.778 22.703 1.00 18.97 330 GLU A O 1
ATOM 2356 N N . GLN A 1 315 ? 4.474 30.754 22.139 1.00 18.82 331 GLN A N 1
ATOM 2357 C CA . GLN A 1 315 ? 5.369 31.271 21.082 1.00 20.43 331 GLN A CA 1
ATOM 2358 C C . GLN A 1 315 ? 4.587 31.963 19.975 1.00 21.06 331 GLN A C 1
ATOM 2359 O O . GLN A 1 315 ? 4.971 33.007 19.469 1.00 21.30 331 GLN A O 1
ATOM 2362 N N . ARG A 1 316 ? 3.482 31.371 19.590 1.00 22.51 332 ARG A N 1
ATOM 2363 C CA . ARG A 1 316 ? 2.676 31.924 18.493 1.00 23.32 332 ARG A CA 1
ATOM 2364 C C . ARG A 1 316 ? 2.084 33.250 18.931 1.00 22.26 332 ARG A C 1
ATOM 2365 O O . ARG A 1 316 ? 2.054 34.213 18.202 1.00 21.70 332 ARG A O 1
ATOM 2368 N N . LYS A 1 317 ? 1.675 33.306 20.166 1.00 21.13 333 LYS A N 1
ATOM 2369 C CA . LYS A 1 317 ? 1.149 34.545 20.733 1.00 22.20 333 LYS A CA 1
ATOM 2370 C C . LYS A 1 317 ? 2.227 35.642 20.732 1.00 19.48 333 LYS A C 1
ATOM 2371 O O . LYS A 1 317 ? 1.953 36.793 20.376 1.00 19.48 333 LYS A O 1
ATOM 2375 N N . LEU A 1 318 ? 3.437 35.279 21.128 1.00 17.26 334 LEU A N 1
ATOM 2376 C CA . LEU A 1 318 ? 4.547 36.253 21.136 1.00 15.92 334 LEU A CA 1
ATOM 2377 C C . LEU A 1 318 ? 4.787 36.769 19.714 1.00 14.61 334 LEU A C 1
ATOM 2378 O O . LEU A 1 318 ? 4.971 37.961 19.471 1.00 15.43 334 LEU A O 1
ATOM 2383 N N . GLU A 1 319 ? 4.687 35.869 18.767 1.00 16.60 335 GLU A N 1
ATOM 2384 C CA . GLU A 1 319 ? 4.908 36.229 17.341 1.00 18.32 335 GLU A CA 1
ATOM 2385 C C . GLU A 1 319 ? 3.831 37.158 16.826 1.00 17.52 335 GLU A C 1
ATOM 2386 O O . GLU A 1 319 ? 4.105 38.170 16.186 1.00 17.41 335 GLU A O 1
ATOM 2392 N N . GLU A 1 320 ? 2.593 36.797 17.093 1.00 18.10 336 GLU A N 1
ATOM 2393 C CA . GLU A 1 320 ? 1.448 37.622 16.655 1.00 19.52 336 GLU A CA 1
ATOM 2394 C C . GLU A 1 320 ? 1.438 38.983 17.296 1.00 18.43 336 GLU A C 1
ATOM 2395 O O . GLU A 1 320 ? 1.143 39.998 16.654 1.00 19.99 336 GLU A O 1
ATOM 2399 N N . ASP A 1 321 ? 1.761 39.015 18.570 1.00 17.05 337 ASP A N 1
ATOM 2400 C CA . ASP A 1 321 ? 1.797 40.299 19.292 1.00 19.85 337 ASP A CA 1
ATOM 2401 C C . ASP A 1 321 ? 2.911 41.160 18.719 1.00 15.94 337 ASP A C 1
ATOM 2402 O O . ASP A 1 321 ? 2.745 42.355 18.524 1.00 17.37 337 ASP A O 1
ATOM 2407 N N . LEU A 1 322 ? 4.029 40.538 18.423 1.00 15.03 338 LEU A N 1
ATOM 2408 C CA . LEU A 1 322 ? 5.176 41.308 17.901 1.00 14.41 338 LEU A CA 1
ATOM 2409 C C . LEU A 1 322 ? 4.867 41.859 16.499 1.00 13.99 338 LEU A C 1
ATOM 2410 O O . LEU A 1 322 ? 5.254 42.966 16.149 1.00 14.50 338 LEU A O 1
ATOM 2415 N N . LEU A 1 323 ? 4.116 41.112 15.717 1.00 14.87 339 LEU A N 1
ATOM 2416 C CA . LEU A 1 323 ? 3.725 41.591 14.391 1.00 16.68 339 LEU A CA 1
ATOM 2417 C C . LEU A 1 323 ? 2.970 42.906 14.493 1.00 15.94 339 LEU A C 1
ATOM 2418 O O . LEU A 1 323 ? 3.243 43.884 13.803 1.00 15.64 339 LEU A O 1
ATOM 2423 N N . VAL A 1 324 ? 2.036 42.942 15.435 1.00 15.21 340 VAL A N 1
ATOM 2424 C CA . VAL A 1 324 ? 1.225 44.160 15.661 1.00 17.30 340 VAL A CA 1
ATOM 2425 C C . VAL A 1 324 ? 2.079 45.306 16.224 1.00 15.82 340 VAL A C 1
ATOM 2426 O O . VAL A 1 324 ? 2.010 46.458 15.788 1.00 16.92 340 VAL A O 1
ATOM 2430 N N . GLU A 1 325 ? 2.875 44.963 17.202 1.00 14.43 341 GLU A N 1
ATOM 2431 C CA . GLU A 1 325 ? 3.812 45.911 17.818 1.00 14.83 341 GLU A CA 1
ATOM 2432 C C . GLU A 1 325 ? 4.648 46.624 16.768 1.00 13.73 341 GLU A C 1
ATOM 2433 O O . GLU A 1 325 ? 4.742 47.829 16.686 1.00 14.62 341 GLU A O 1
ATOM 2439 N N . VAL A 1 326 ? 5.255 45.822 15.924 1.00 12.40 342 VAL A N 1
ATOM 2440 C CA . VAL A 1 326 ? 6.120 46.360 14.851 1.00 13.19 342 VAL A CA 1
ATOM 2441 C C . VAL A 1 326 ? 5.335 47.204 13.823 1.00 14.01 342 VAL A C 1
ATOM 2442 O O . VAL A 1 326 ? 5.814 48.219 13.329 1.00 15.02 342 VAL A O 1
ATOM 2446 N N . SER A 1 327 ? 4.128 46.779 13.521 1.00 14.35 343 SER A N 1
ATOM 2447 C CA . SER A 1 327 ? 3.333 47.494 12.518 1.00 15.70 343 SER A CA 1
ATOM 2448 C C . SER A 1 327 ? 3.100 48.931 12.957 1.00 14.61 343 SER A C 1
ATOM 2449 O O . SER A 1 327 ? 2.983 49.826 12.152 1.00 16.10 343 SER A O 1
ATOM 2452 N N . ARG A 1 328 ? 3.014 49.139 14.257 1.00 13.48 344 ARG A N 1
ATOM 2453 C CA . ARG A 1 328 ? 2.806 50.476 14.821 1.00 12.87 344 ARG A CA 1
ATOM 2454 C C . ARG A 1 328 ? 4.122 51.237 15.013 1.00 13.27 344 ARG A C 1
ATOM 2455 O O . ARG A 1 328 ? 4.252 52.385 14.599 1.00 12.87 344 ARG A O 1
ATOM 2463 N N . TYR A 1 329 ? 5.121 50.589 15.619 1.00 12.87 345 TYR A N 1
ATOM 2464 C CA A TYR A 1 329 ? 6.417 51.242 15.868 0.50 13.61 345 TYR A CA 1
ATOM 2465 C CA B TYR A 1 329 ? 6.423 51.240 15.853 0.50 14.11 345 TYR A CA 1
ATOM 2466 C C . TYR A 1 329 ? 7.173 51.553 14.569 1.00 12.71 345 TYR A C 1
ATOM 2467 O O . TYR A 1 329 ? 7.940 52.494 14.512 1.00 12.88 345 TYR A O 1
ATOM 2484 N N . ALA A 1 330 ? 6.886 50.804 13.510 1.00 13.08 346 ALA A N 1
ATOM 2485 C CA . ALA A 1 330 ? 7.473 51.132 12.191 1.00 13.79 346 ALA A CA 1
ATOM 2486 C C . ALA A 1 330 ? 7.127 52.546 11.775 1.00 12.75 346 ALA A C 1
ATOM 2487 O O . ALA A 1 330 ? 7.911 53.210 11.095 1.00 13.46 346 ALA A O 1
ATOM 2489 N N . LEU A 1 331 ? 5.937 53.015 12.169 1.00 12.24 347 LEU A N 1
ATOM 2490 C CA . LEU A 1 331 ? 5.530 54.376 11.805 1.00 13.26 347 LEU A CA 1
ATOM 2491 C C . LEU A 1 331 ? 6.485 55.397 12.389 1.00 11.97 347 LEU A C 1
ATOM 2492 O O . LEU A 1 331 ? 6.721 56.454 11.807 1.00 13.19 347 LEU A O 1
ATOM 2497 N N . ALA A 1 332 ? 7.006 55.084 13.562 1.00 11.62 348 ALA A N 1
ATOM 2498 C CA . ALA A 1 332 ? 7.956 55.997 14.241 1.00 11.38 348 ALA A CA 1
ATOM 2499 C C . ALA A 1 332 ? 9.270 56.124 13.478 1.00 11.25 348 ALA A C 1
ATOM 2500 O O . ALA A 1 332 ? 9.908 57.136 13.558 1.00 12.71 348 ALA A O 1
ATOM 2502 N N . SER A 1 333 ? 9.634 55.097 12.723 1.00 11.37 349 SER A N 1
ATOM 2503 C CA . SER A 1 333 ? 10.812 55.167 11.856 1.00 12.07 349 SER A CA 1
ATOM 2504 C C . SER A 1 333 ? 10.637 56.236 10.816 1.00 12.10 349 SER A C 1
ATOM 2505 O O . SER A 1 333 ? 11.510 57.120 10.612 1.00 11.83 349 SER A O 1
ATOM 2508 N N . HIS A 1 334 ? 9.484 56.226 10.184 1.00 11.48 350 HIS A N 1
ATOM 2509 C CA . HIS A 1 334 ? 9.212 57.288 9.176 1.00 12.82 350 HIS A CA 1
ATOM 2510 C C . HIS A 1 334 ? 9.263 58.679 9.809 1.00 12.02 350 HIS A C 1
ATOM 2511 O O . HIS A 1 334 ? 9.837 59.628 9.262 1.00 13.20 350 HIS A O 1
ATOM 2518 N N . PHE A 1 335 ? 8.608 58.795 10.955 1.00 12.55 351 PHE A N 1
ATOM 2519 C CA . PHE A 1 335 ? 8.509 60.106 11.604 1.00 12.86 351 PHE A CA 1
ATOM 2520 C C . PHE A 1 335 ? 9.871 60.626 12.028 1.00 12.52 351 PHE A C 1
ATOM 2521 O O . PHE A 1 335 ? 10.237 61.784 11.818 1.00 13.97 351 PHE A O 1
ATOM 2529 N N . PHE A 1 336 ? 10.605 59.761 12.674 1.00 12.70 352 PHE A N 1
ATOM 2530 C CA . PHE A 1 336 ? 11.905 60.082 13.224 1.00 13.26 352 PHE A CA 1
ATOM 2531 C C . PHE A 1 336 ? 12.881 60.539 12.136 1.00 13.00 352 PHE A C 1
ATOM 2532 O O . PHE A 1 336 ? 13.484 61.594 12.219 1.00 13.41 352 PHE A O 1
ATOM 2540 N N . TRP A 1 337 ? 13.011 59.721 11.103 1.00 11.58 353 TRP A N 1
ATOM 2541 C CA . TRP A 1 337 ? 13.974 59.996 10.062 1.00 12.57 353 TRP A CA 1
ATOM 2542 C C . TRP A 1 337 ? 13.507 61.140 9.187 1.00 12.51 353 TRP A C 1
ATOM 2543 O O . TRP A 1 337 ? 14.318 61.839 8.618 1.00 13.10 353 TRP A O 1
ATOM 2554 N N . GLY A 1 338 ? 12.204 61.311 9.050 1.00 13.33 354 GLY A N 1
ATOM 2555 C CA . GLY A 1 338 ? 11.708 62.480 8.298 1.00 13.68 354 GLY A CA 1
ATOM 2556 C C . GLY A 1 338 ? 12.140 63.766 8.990 1.00 13.43 354 GLY A C 1
ATOM 2557 O O . GLY A 1 338 ? 12.641 64.717 8.341 1.00 14.21 354 GLY A O 1
ATOM 2558 N N . LEU A 1 339 ? 11.970 63.817 10.303 1.00 13.63 355 LEU A N 1
ATOM 2559 C CA . LEU A 1 339 ? 12.426 64.995 11.085 1.00 12.59 355 LEU A CA 1
ATOM 2560 C C . LEU A 1 339 ? 13.934 65.193 11.008 1.00 12.32 355 LEU A C 1
ATOM 2561 O O . LEU A 1 339 ? 14.434 66.279 10.780 1.00 13.35 355 LEU A O 1
ATOM 2566 N N . TRP A 1 340 ? 14.656 64.107 11.148 1.00 13.48 356 TRP A N 1
ATOM 2567 C CA . TRP A 1 340 ? 16.118 64.147 11.076 1.00 13.42 356 TRP A CA 1
ATOM 2568 C C . TRP A 1 340 ? 16.566 64.689 9.721 1.00 13.71 356 TRP A C 1
ATOM 2569 O O . TRP A 1 340 ? 17.511 65.494 9.599 1.00 14.09 356 TRP A O 1
ATOM 2580 N N . SER A 1 341 ? 15.844 64.285 8.689 1.00 12.90 357 SER A N 1
ATOM 2581 C CA A SER A 1 341 ? 16.183 64.659 7.294 0.50 14.40 357 SER A CA 1
ATOM 2582 C CA B SER A 1 341 ? 16.210 64.636 7.304 0.50 13.48 357 SER A CA 1
ATOM 2583 C C . SER A 1 341 ? 15.960 66.135 7.009 1.00 14.26 357 SER A C 1
ATOM 2584 O O . SER A 1 341 ? 16.709 66.752 6.277 1.00 15.11 357 SER A O 1
ATOM 2589 N N . ILE A 1 342 ? 14.926 66.710 7.614 1.00 13.03 358 ILE A N 1
ATOM 2590 C CA . ILE A 1 342 ? 14.725 68.155 7.494 1.00 14.12 358 ILE A CA 1
ATOM 2591 C C . ILE A 1 342 ? 15.920 68.925 8.042 1.00 15.06 358 ILE A C 1
ATOM 2592 O O . ILE A 1 342 ? 16.422 69.897 7.451 1.00 15.42 358 ILE A O 1
ATOM 2597 N N . LEU A 1 343 ? 16.402 68.468 9.166 1.00 15.04 359 LEU A N 1
ATOM 2598 C CA . LEU A 1 343 ? 17.595 69.086 9.799 1.00 16.21 359 LEU A CA 1
ATOM 2599 C C . LEU A 1 343 ? 18.838 68.923 8.905 1.00 15.43 359 LEU A C 1
ATOM 2600 O O . LEU A 1 343 ? 19.597 69.840 8.695 1.00 17.35 359 LEU A O 1
ATOM 2605 N N . GLN A 1 344 ? 18.989 67.748 8.332 1.00 15.33 360 GLN A N 1
ATOM 2606 C CA . GLN A 1 344 ? 20.117 67.501 7.416 1.00 16.38 360 GLN A CA 1
ATOM 2607 C C . GLN A 1 344 ? 20.059 68.447 6.225 1.00 17.18 360 GLN A C 1
ATOM 2608 O O . GLN A 1 344 ? 21.093 68.935 5.751 1.00 18.84 360 GLN A O 1
ATOM 2614 N N . ALA A 1 345 ? 18.848 68.702 5.748 1.00 15.10 361 ALA A N 1
ATOM 2615 C CA . ALA A 1 345 ? 18.638 69.579 4.577 1.00 17.13 361 ALA A CA 1
ATOM 2616 C C . ALA A 1 345 ? 19.140 70.979 4.826 1.00 17.62 361 ALA A C 1
ATOM 2617 O O . ALA A 1 345 ? 19.563 71.675 3.919 1.00 19.99 361 ALA A O 1
ATOM 2619 N N . SER A 1 346 ? 19.132 71.368 6.085 1.00 17.32 362 SER A N 1
ATOM 2620 C CA . SER A 1 346 ? 19.551 72.741 6.480 1.00 19.09 362 SER A CA 1
ATOM 2621 C C . SER A 1 346 ? 21.052 72.898 6.396 1.00 21.21 362 SER A C 1
ATOM 2622 O O . SER A 1 346 ? 21.579 74.020 6.457 1.00 25.51 362 SER A O 1
ATOM 2625 N N . MET A 1 347 ? 21.729 71.776 6.257 1.00 23.82 363 MET A N 1
ATOM 2626 C CA . MET A 1 347 ? 23.214 71.763 6.180 1.00 28.93 363 MET A CA 1
ATOM 2627 C C . MET A 1 347 ? 23.726 71.232 4.865 1.00 27.51 363 MET A C 1
ATOM 2628 O O . MET A 1 347 ? 24.925 70.989 4.687 1.00 34.28 363 MET A O 1
ATOM 2633 N N . SER A 1 348 ? 22.811 71.106 3.930 1.00 24.34 364 SER A N 1
ATOM 2634 C CA A SER A 1 348 ? 23.073 70.458 2.633 0.50 24.15 364 SER A CA 1
ATOM 2635 C CA B SER A 1 348 ? 23.129 70.493 2.638 0.50 25.23 364 SER A CA 1
ATOM 2636 C C . SER A 1 348 ? 22.682 71.331 1.461 1.00 24.49 364 SER A C 1
ATOM 2637 O O . SER A 1 348 ? 21.883 72.260 1.593 1.00 25.91 364 SER A O 1
ATOM 2642 N N . THR A 1 349 ? 23.236 71.002 0.317 1.00 23.02 365 THR A N 1
ATOM 2643 C CA . THR A 1 349 ? 22.796 71.621 -0.960 1.00 24.23 365 THR A CA 1
ATOM 2644 C C . THR A 1 349 ? 22.422 70.581 -1.990 1.00 23.59 365 THR A C 1
ATOM 2645 O O . THR A 1 349 ? 21.237 70.137 -2.057 1.00 30.17 365 THR A O 1
ATOM 2649 N N . ILE A 1 350 ? 23.405 70.140 -2.757 1.00 20.82 366 ILE A N 1
ATOM 2650 C CA . ILE A 1 350 ? 23.122 69.322 -3.941 1.00 20.31 366 ILE A CA 1
ATOM 2651 C C . ILE A 1 350 ? 23.617 67.886 -3.877 1.00 22.81 366 ILE A C 1
ATOM 2652 O O . ILE A 1 350 ? 23.512 67.131 -4.871 1.00 23.14 366 ILE A O 1
ATOM 2657 N N . GLU A 1 351 ? 24.099 67.492 -2.706 1.00 21.69 367 GLU A N 1
ATOM 2658 C CA . GLU A 1 351 ? 24.730 66.148 -2.547 1.00 23.03 367 GLU A CA 1
ATOM 2659 C C . GLU A 1 351 ? 23.761 64.991 -2.274 1.00 20.30 367 GLU A C 1
ATOM 2660 O O . GLU A 1 351 ? 24.083 63.851 -2.505 1.00 20.19 367 GLU A O 1
ATOM 2666 N N . PHE A 1 352 ? 22.582 65.339 -1.776 1.00 17.87 368 PHE A N 1
ATOM 2667 C CA . PHE A 1 352 ? 21.498 64.370 -1.443 1.00 17.51 368 PHE A CA 1
ATOM 2668 C C . PHE A 1 352 ? 20.236 65.147 -1.209 1.00 16.59 368 PHE A C 1
ATOM 2669 O O . PHE A 1 352 ? 20.261 66.241 -0.632 1.00 17.63 368 PHE A O 1
ATOM 2677 N N . GLY A 1 353 ? 19.134 64.607 -1.697 1.00 17.44 369 GLY A N 1
ATOM 2678 C CA . GLY A 1 353 ? 17.833 65.271 -1.577 1.00 17.73 369 GLY A CA 1
ATOM 2679 C C . GLY A 1 353 ? 17.165 65.021 -0.239 1.00 15.15 369 GLY A C 1
ATOM 2680 O O . GLY A 1 353 ? 16.195 64.283 -0.155 1.00 15.56 369 GLY A O 1
ATOM 2681 N N . TYR A 1 354 ? 17.720 65.623 0.810 1.00 15.37 370 TYR A N 1
ATOM 2682 C CA . TYR A 1 354 ? 17.188 65.406 2.174 1.00 15.80 370 TYR A CA 1
ATOM 2683 C C . TYR A 1 354 ? 15.735 65.817 2.354 1.00 14.79 370 TYR A C 1
ATOM 2684 O O . TYR A 1 354 ? 14.965 65.145 3.026 1.00 15.14 370 TYR A O 1
ATOM 2693 N N . LEU A 1 355 ? 15.347 66.920 1.766 1.00 16.48 371 LEU A N 1
ATOM 2694 C CA . LEU A 1 355 ? 13.972 67.380 1.960 1.00 17.93 371 LEU A CA 1
ATOM 2695 C C . LEU A 1 355 ? 13.005 66.456 1.204 1.00 16.26 371 LEU A C 1
ATOM 2696 O O . LEU A 1 355 ? 11.904 66.140 1.665 1.00 17.51 371 LEU A O 1
ATOM 2701 N N . ASP A 1 356 ? 13.448 66.032 0.029 1.00 16.09 372 ASP A N 1
ATOM 2702 C CA A ASP A 1 356 ? 12.699 65.086 -0.799 0.50 16.75 372 ASP A CA 1
ATOM 2703 C CA B ASP A 1 356 ? 12.710 65.053 -0.806 0.50 17.09 372 ASP A CA 1
ATOM 2704 C C . ASP A 1 356 ? 12.500 63.763 -0.033 1.00 16.37 372 ASP A C 1
ATOM 2705 O O . ASP A 1 356 ? 11.408 63.194 0.022 1.00 16.27 372 ASP A O 1
ATOM 2714 N N . TYR A 1 357 ? 13.573 63.307 0.546 1.00 14.52 373 TYR A N 1
ATOM 2715 C CA . TYR A 1 357 ? 13.555 62.084 1.350 1.00 14.71 373 TYR A CA 1
ATOM 2716 C C . TYR A 1 357 ? 12.600 62.209 2.542 1.00 14.12 373 TYR A C 1
ATOM 2717 O O . TYR A 1 357 ? 11.825 61.304 2.844 1.00 14.30 373 TYR A O 1
ATOM 2726 N N . ALA A 1 358 ? 12.648 63.354 3.192 1.00 13.50 374 ALA A N 1
ATOM 2727 C CA . ALA A 1 358 ? 11.750 63.628 4.351 1.00 14.43 374 ALA A CA 1
ATOM 2728 C C . ALA A 1 358 ? 10.299 63.459 3.917 1.00 14.88 374 ALA A C 1
ATOM 2729 O O . ALA A 1 358 ? 9.485 62.837 4.572 1.00 14.13 374 ALA A O 1
ATOM 2731 N N . GLN A 1 359 ? 9.989 64.078 2.797 1.00 15.02 375 GLN A N 1
ATOM 2732 C CA . GLN A 1 359 ? 8.627 64.051 2.282 1.00 14.93 375 GLN A CA 1
ATOM 2733 C C . GLN A 1 359 ? 8.204 62.621 1.917 1.00 15.85 375 GLN A C 1
ATOM 2734 O O . GLN A 1 359 ? 7.086 62.212 2.205 1.00 15.82 375 GLN A O 1
ATOM 2740 N N . SER A 1 360 ? 9.128 61.852 1.371 1.00 14.93 376 SER A N 1
ATOM 2741 C CA . SER A 1 360 ? 8.890 60.407 1.096 1.00 15.29 376 SER A CA 1
ATOM 2742 C C . SER A 1 360 ? 8.525 59.671 2.380 1.00 13.55 376 SER A C 1
ATOM 2743 O O . SER A 1 360 ? 7.569 58.891 2.418 1.00 14.93 376 SER A O 1
ATOM 2746 N N . ARG A 1 361 ? 9.295 59.913 3.441 1.00 13.85 377 ARG A N 1
ATOM 2747 C CA . ARG A 1 361 ? 9.051 59.246 4.729 1.00 12.26 377 ARG A CA 1
ATOM 2748 C C . ARG A 1 361 ? 7.669 59.678 5.276 1.00 11.68 377 ARG A C 1
ATOM 2749 O O . ARG A 1 361 ? 6.894 58.855 5.760 1.00 13.19 377 ARG A O 1
ATOM 2757 N N . PHE A 1 362 ? 7.348 60.963 5.212 1.00 13.80 378 PHE A N 1
ATOM 2758 C CA . PHE A 1 362 ? 6.052 61.422 5.758 1.00 13.61 378 PHE A CA 1
ATOM 2759 C C . PHE A 1 362 ? 4.869 60.919 4.947 1.00 14.57 378 PHE A C 1
ATOM 2760 O O . PHE A 1 362 ? 3.855 60.545 5.503 1.00 14.84 378 PHE A O 1
ATOM 2768 N N . GLN A 1 363 ? 5.031 60.854 3.634 1.00 14.15 379 GLN A N 1
ATOM 2769 C CA . GLN A 1 363 ? 3.978 60.285 2.790 1.00 15.60 379 GLN A CA 1
ATOM 2770 C C . GLN A 1 363 ? 3.704 58.827 3.173 1.00 15.37 379 GLN A C 1
ATOM 2771 O O . GLN A 1 363 ? 2.561 58.410 3.330 1.00 16.76 379 GLN A O 1
ATOM 2777 N N . PHE A 1 364 ? 4.774 58.076 3.350 1.00 15.14 380 PHE A N 1
ATOM 2778 C CA A PHE A 1 364 ? 4.643 56.646 3.645 0.50 15.74 380 PHE A CA 1
ATOM 2779 C CA B PHE A 1 364 ? 4.652 56.649 3.693 0.50 16.12 380 PHE A CA 1
ATOM 2780 C C . PHE A 1 364 ? 4.058 56.483 5.056 1.00 16.02 380 PHE A C 1
ATOM 2781 O O . PHE A 1 364 ? 3.290 55.566 5.310 1.00 15.92 380 PHE A O 1
ATOM 2796 N N . TYR A 1 365 ? 4.439 57.382 5.952 1.00 14.74 381 TYR A N 1
ATOM 2797 C CA . TYR A 1 365 ? 3.866 57.413 7.315 1.00 14.21 381 TYR A CA 1
ATOM 2798 C C . TYR A 1 365 ? 2.355 57.437 7.244 1.00 13.78 381 TYR A C 1
ATOM 2799 O O . TYR A 1 365 ? 1.677 56.628 7.857 1.00 15.22 381 TYR A O 1
ATOM 2808 N N . PHE A 1 366 ? 1.821 58.401 6.512 1.00 14.91 382 PHE A N 1
ATOM 2809 C CA . PHE A 1 366 ? 0.360 58.578 6.462 1.00 16.17 382 PHE A CA 1
ATOM 2810 C C . PHE A 1 366 ? -0.300 57.440 5.721 1.00 15.59 382 PHE A C 1
ATOM 2811 O O . PHE A 1 366 ? -1.392 56.975 6.121 1.00 17.83 382 PHE A O 1
ATOM 2819 N N . GLN A 1 367 ? 0.370 56.919 4.709 1.00 16.44 383 GLN A N 1
ATOM 2820 C CA A GLN A 1 367 ? -0.154 55.765 3.964 0.50 16.46 383 GLN A CA 1
ATOM 2821 C CA B GLN A 1 367 ? -0.153 55.754 3.963 0.50 16.74 383 GLN A CA 1
ATOM 2822 C C . GLN A 1 367 ? -0.243 54.525 4.855 1.00 17.11 383 GLN A C 1
ATOM 2823 O O . GLN A 1 367 ? -1.266 53.845 4.928 1.00 19.04 383 GLN A O 1
ATOM 2834 N N . GLN A 1 368 ? 0.821 54.255 5.555 1.00 16.62 384 GLN A N 1
ATOM 2835 C CA . GLN A 1 368 ? 0.861 53.051 6.362 1.00 15.09 384 GLN A CA 1
ATOM 2836 C C . GLN A 1 368 ? -0.018 53.181 7.614 1.00 15.36 384 GLN A C 1
ATOM 2837 O O . GLN A 1 368 ? -0.652 52.214 8.048 1.00 17.50 384 GLN A O 1
ATOM 2843 N N . LYS A 1 369 ? -0.092 54.382 8.160 1.00 16.04 385 LYS A N 1
ATOM 2844 C CA . LYS A 1 369 ? -0.988 54.643 9.297 1.00 18.57 385 LYS A CA 1
ATOM 2845 C C . LYS A 1 369 ? -2.418 54.310 8.868 1.00 19.07 385 LYS A C 1
ATOM 2846 O O . LYS A 1 369 ? -3.168 53.651 9.592 1.00 20.43 385 LYS A O 1
ATOM 2852 N N . GLY A 1 370 ? -2.766 54.738 7.669 1.00 20.36 386 GLY A N 1
ATOM 2853 C CA . GLY A 1 370 ? -4.121 54.522 7.097 1.00 20.81 386 GLY A CA 1
ATOM 2854 C C . GLY A 1 370 ? -4.453 53.078 6.822 1.00 25.01 386 GLY A C 1
ATOM 2855 O O . GLY A 1 370 ? -5.574 52.714 6.653 1.00 25.54 386 GLY A O 1
ATOM 2856 N N . GLN A 1 371 ? -3.420 52.274 6.771 1.00 18.97 387 GLN A N 1
ATOM 2857 C CA . GLN A 1 371 ? -3.521 50.852 6.487 1.00 20.98 387 GLN A CA 1
ATOM 2858 C C . GLN A 1 371 ? -3.561 49.962 7.689 1.00 22.63 387 GLN A C 1
ATOM 2859 O O . GLN A 1 371 ? -3.742 48.733 7.555 1.00 25.52 387 GLN A O 1
ATOM 2865 N N . LEU A 1 372 ? -3.433 50.566 8.862 1.00 21.59 388 LEU A N 1
ATOM 2866 C CA . LEU A 1 372 ? -3.495 49.798 10.129 1.00 22.79 388 LEU A CA 1
ATOM 2867 C C . LEU A 1 372 ? -4.896 49.203 10.297 1.00 27.72 388 LEU A C 1
ATOM 2868 O O . LEU A 1 372 ? -5.006 48.133 10.910 1.00 31.72 388 LEU A O 1
#

CATH classification: 3.30.200.20 (+1 more: 3.90.1200.10)